Protein AF-A0A372QWT3-F1 (afdb_monomer_lite)

Radius of gyration: 23.28 Å; chains: 1; bounding box: 49×48×66 Å

Sequence (233 aa):
MTNFSDIISEEGKRWACHTKLMSSFLTNDYAPSGYGVGDYNHRYFYIAHDERCYCISGYARDHMADYLFQKVMGFMVEKACLATIYMNGLEADEKSIEEINFSKNEGLGTFYLPRLWNQKSIDGLITLYKTKSGKDILYITPIQIALSKETHSDSEATFFSGIWPKLNLKLLDKLKVEVIFIWVTRENDVNYFVEANEKRLRGKLIEINPQYKVVVKAFKSINIELENILSNL

pLDDT: mean 72.83, std 16.33, range [29.58, 94.38]

Foldseek 3Di:
DQAPVRLCVDPVSVVVLVVQQLVCLVVQHWNDPDHDPPRDDPVQWDQDPVRTITGDDPVVSVVSCVVVCQVVLQVVLLVVLVVLCVVQNDFFDDPDPDDPDCPDDPFHWDKDADPDPDPLQARIWTWTWDQDPNAIEIEIEGEHEGQDCVVSVCNPLSCLVPVVVVVVVPDDPRHHYAYEYEYEYQDFDDKDKDDWDWDDDPNDIHTSDHIYIYGYHHSCSRDVVSNVVVVVD

Secondary structure (DSSP, 8-state):
---HHHHHTSTTHHHHHHHHHHHHHHHTPBPPS---TTSS-TTTEEE-TTS-EEE--HHHHHHHHHHHHHHHHHHHHHHHHHHHHHHH----SSS------TT-SSS--EEE--SSTT-TT-SEEEEEEEEETTEEEEEEEEEEE-S-SGGGTTHHHHHHHHTHHHHHTTS-TTSEEEEEEEEEESS----EEE--EEEEETTEEEEEE--EEEEEEEHHHH-HHHHHHHHT-

Structure (mmCIF, N/CA/C/O backbone):
data_AF-A0A372QWT3-F1
#
_entry.id   AF-A0A372QWT3-F1
#
loop_
_atom_site.group_PDB
_atom_site.id
_atom_site.type_symbol
_atom_site.label_atom_id
_atom_site.label_alt_id
_atom_site.label_comp_id
_atom_site.label_asym_id
_atom_site.label_entity_id
_atom_site.label_seq_id
_atom_site.pdbx_PDB_ins_code
_atom_site.Cartn_x
_atom_site.Cartn_y
_atom_site.Cartn_z
_atom_site.occupancy
_atom_site.B_iso_or_equiv
_atom_site.auth_seq_id
_atom_site.auth_comp_id
_atom_site.auth_asym_id
_atom_site.auth_atom_id
_atom_site.pdbx_PDB_model_num
ATOM 1 N N . MET A 1 1 ? 21.024 -30.860 -24.412 1.00 32.41 1 MET A N 1
ATOM 2 C CA . MET A 1 1 ? 20.476 -29.492 -24.488 1.00 32.41 1 MET A CA 1
ATOM 3 C C . MET A 1 1 ? 19.348 -29.420 -23.483 1.00 32.41 1 MET A C 1
ATOM 5 O O . MET A 1 1 ? 18.421 -30.210 -23.586 1.00 32.41 1 MET A O 1
ATOM 9 N N . THR A 1 2 ? 19.514 -28.598 -22.455 1.00 31.72 2 THR A N 1
ATOM 10 C CA . THR A 1 2 ? 18.568 -28.438 -21.342 1.00 31.72 2 THR A CA 1
ATOM 11 C C . THR A 1 2 ? 17.514 -27.425 -21.788 1.00 31.72 2 THR A C 1
ATOM 13 O O . THR A 1 2 ? 17.893 -26.350 -22.249 1.00 31.72 2 THR A O 1
ATOM 16 N N . ASN A 1 3 ? 16.226 -27.775 -21.746 1.00 38.25 3 ASN A N 1
ATOM 17 C CA . ASN A 1 3 ? 15.158 -26.920 -22.275 1.00 38.25 3 ASN A CA 1
ATOM 18 C C . ASN A 1 3 ? 14.944 -25.684 -21.383 1.00 38.25 3 ASN A C 1
ATOM 20 O O . ASN A 1 3 ? 15.237 -25.705 -20.188 1.00 38.25 3 ASN A O 1
ATOM 24 N N . PHE A 1 4 ? 14.382 -24.610 -21.949 1.00 41.56 4 PHE A N 1
ATOM 25 C CA . PHE A 1 4 ? 14.051 -23.350 -21.258 1.00 41.56 4 PHE A CA 1
ATOM 26 C C . PHE A 1 4 ? 13.255 -23.554 -19.952 1.00 41.56 4 PHE A C 1
ATOM 28 O O . PHE A 1 4 ? 13.481 -22.858 -18.959 1.00 41.56 4 PHE A O 1
ATOM 35 N N . SER A 1 5 ? 12.378 -24.563 -19.920 1.00 47.59 5 SER A N 1
ATOM 36 C CA . SER A 1 5 ? 11.622 -24.988 -18.733 1.00 47.59 5 SER A CA 1
ATOM 37 C C . SER A 1 5 ? 12.511 -25.378 -17.552 1.00 47.59 5 SER A C 1
ATOM 39 O O . SER A 1 5 ? 12.161 -25.129 -16.398 1.00 47.59 5 SER A O 1
ATOM 41 N N . ASP A 1 6 ? 13.679 -25.942 -17.835 1.00 46.31 6 ASP A N 1
ATOM 42 C CA . ASP A 1 6 ? 14.519 -26.619 -16.856 1.00 46.31 6 ASP A CA 1
ATOM 43 C C . ASP A 1 6 ? 15.477 -25.620 -16.187 1.00 46.31 6 ASP A C 1
ATOM 45 O O . ASP A 1 6 ? 15.691 -25.687 -14.981 1.00 46.31 6 ASP A O 1
ATOM 49 N N . ILE A 1 7 ? 15.969 -24.608 -16.917 1.00 49.59 7 ILE A N 1
ATOM 50 C CA . ILE A 1 7 ? 16.801 -23.516 -16.360 1.00 49.59 7 ILE A CA 1
ATOM 51 C C . ILE A 1 7 ? 15.956 -22.576 -15.493 1.00 49.59 7 ILE A C 1
ATOM 53 O O . ILE A 1 7 ? 16.407 -22.082 -14.458 1.00 49.59 7 ILE A O 1
ATOM 57 N N . ILE A 1 8 ? 14.707 -22.354 -15.903 1.00 47.56 8 ILE A N 1
ATOM 58 C CA . ILE A 1 8 ? 13.732 -21.579 -15.144 1.00 47.56 8 ILE A CA 1
ATOM 59 C C . ILE A 1 8 ? 13.233 -22.382 -13.938 1.00 47.56 8 ILE A C 1
ATOM 61 O O . ILE A 1 8 ? 12.756 -21.776 -12.996 1.00 47.56 8 ILE A O 1
ATOM 65 N N . SER A 1 9 ? 13.336 -23.708 -13.873 1.00 51.78 9 SER A N 1
ATOM 66 C CA . SER A 1 9 ? 12.834 -24.457 -12.707 1.00 51.78 9 SER A CA 1
ATOM 67 C C . SER A 1 9 ? 13.620 -24.247 -11.400 1.00 51.78 9 SER A C 1
ATOM 69 O O . SER A 1 9 ? 13.083 -24.536 -10.333 1.00 51.78 9 SER A O 1
ATOM 71 N N . GLU A 1 10 ? 14.827 -23.669 -11.441 1.00 57.44 10 GLU A N 1
ATOM 72 C CA . GLU A 1 10 ? 15.614 -23.366 -10.237 1.00 57.44 10 GLU A CA 1
ATOM 73 C C . GLU A 1 10 ? 15.437 -21.904 -9.780 1.00 57.44 10 GLU A C 1
ATOM 75 O O . GLU A 1 10 ? 15.832 -20.954 -10.465 1.00 57.44 10 GLU A O 1
ATOM 80 N N . GLU A 1 11 ? 14.884 -21.720 -8.577 1.00 49.22 11 GLU A N 1
ATOM 81 C CA . GLU A 1 11 ? 14.457 -20.429 -8.003 1.00 49.22 11 GLU A CA 1
ATOM 82 C C . GLU A 1 11 ? 15.555 -19.348 -7.886 1.00 49.22 11 GLU A C 1
ATOM 84 O O . GLU A 1 11 ? 15.233 -18.166 -7.808 1.00 49.22 11 GLU A O 1
ATOM 89 N N . GLY A 1 12 ? 16.845 -19.696 -7.968 1.00 56.44 12 GLY A N 1
ATOM 90 C CA . GLY A 1 12 ? 17.956 -18.727 -7.977 1.00 56.44 12 GLY A CA 1
ATOM 91 C C . GLY A 1 12 ? 18.473 -18.338 -9.370 1.00 56.44 12 GLY A C 1
ATOM 92 O O . GLY A 1 12 ? 18.963 -17.224 -9.567 1.00 56.44 12 GLY A O 1
ATOM 93 N N . LYS A 1 13 ? 18.348 -19.227 -10.365 1.00 61.38 13 LYS A N 1
ATOM 94 C CA . LYS A 1 13 ? 18.865 -18.991 -11.726 1.00 61.38 13 LYS A CA 1
ATOM 95 C C . LYS A 1 13 ? 17.946 -18.084 -12.540 1.00 61.38 13 LYS A C 1
ATOM 97 O O . LYS A 1 13 ? 18.436 -17.334 -13.379 1.00 61.38 13 LYS A O 1
ATOM 102 N N . ARG A 1 14 ? 16.643 -18.057 -12.225 1.00 60.75 14 ARG A N 1
ATOM 103 C CA . ARG A 1 14 ? 15.659 -17.149 -12.845 1.00 60.75 14 ARG A CA 1
ATOM 104 C C . ARG A 1 14 ? 16.064 -15.684 -12.762 1.00 60.75 14 ARG A C 1
ATOM 106 O O . ARG A 1 14 ? 16.038 -14.998 -13.777 1.00 60.75 14 ARG A O 1
ATOM 113 N N . TRP A 1 15 ? 16.429 -15.208 -11.571 1.00 59.81 15 TRP A N 1
ATOM 114 C CA . TRP A 1 15 ? 16.742 -13.793 -11.369 1.00 59.81 15 TRP A CA 1
ATOM 115 C C . TRP A 1 15 ? 18.049 -13.404 -12.054 1.00 59.81 15 TRP A C 1
ATOM 117 O O . TRP A 1 15 ? 18.084 -12.423 -12.783 1.00 59.81 15 TRP A O 1
ATOM 127 N N . ALA A 1 16 ? 19.092 -14.226 -11.921 1.00 65.12 16 ALA A N 1
ATOM 128 C CA . ALA A 1 16 ? 20.358 -13.998 -12.612 1.00 65.12 16 ALA A CA 1
ATOM 129 C C . ALA A 1 16 ? 20.198 -14.014 -14.144 1.00 65.12 16 ALA A C 1
ATOM 131 O O . ALA A 1 16 ? 20.785 -13.179 -14.834 1.00 65.12 16 ALA A O 1
ATOM 132 N N . CYS A 1 17 ? 19.385 -14.931 -14.679 1.00 66.19 17 CYS A N 1
ATOM 133 C CA . CYS A 1 17 ? 19.052 -14.967 -16.103 1.00 66.19 17 CYS A CA 1
ATOM 134 C C . CYS A 1 17 ? 18.239 -13.741 -16.528 1.00 66.19 17 CYS A C 1
ATOM 136 O O . CYS A 1 17 ? 18.564 -13.133 -17.545 1.00 66.19 17 CYS A O 1
ATOM 138 N N . HIS A 1 18 ? 17.239 -13.346 -15.736 1.00 66.44 18 HIS A N 1
ATOM 139 C CA . HIS A 1 18 ? 16.458 -12.137 -15.971 1.00 66.44 18 HIS A CA 1
ATOM 140 C C . HIS A 1 18 ? 17.374 -10.912 -16.013 1.00 66.44 18 HIS A C 1
ATOM 142 O O . HIS A 1 18 ? 17.400 -10.224 -17.022 1.00 66.44 18 HIS A O 1
ATOM 148 N N . THR A 1 19 ? 18.210 -10.685 -14.998 1.00 67.62 19 THR A N 1
ATOM 149 C CA . THR A 1 19 ? 19.140 -9.548 -14.967 1.00 67.62 19 THR A CA 1
ATOM 150 C C . THR A 1 19 ? 20.073 -9.532 -16.176 1.00 67.62 19 THR A C 1
ATOM 152 O O . THR A 1 19 ? 20.196 -8.491 -16.807 1.00 67.62 19 THR A O 1
ATOM 155 N N . LYS A 1 20 ? 20.679 -10.666 -16.557 1.00 70.88 20 LYS A N 1
ATOM 156 C CA . LYS A 1 20 ? 21.580 -10.725 -17.725 1.00 70.88 20 LYS A CA 1
ATOM 157 C C . LYS A 1 20 ? 20.874 -10.395 -19.038 1.00 70.88 20 LYS A C 1
ATOM 159 O O . LYS A 1 20 ? 21.423 -9.655 -19.846 1.00 70.88 20 LYS A O 1
ATOM 164 N N . LEU A 1 21 ? 19.666 -10.919 -19.237 1.00 71.19 21 LEU A N 1
ATOM 165 C CA . LEU A 1 21 ? 18.861 -10.616 -20.417 1.00 71.19 21 LEU A CA 1
ATOM 166 C C . LEU A 1 21 ? 18.443 -9.138 -20.441 1.00 71.19 21 LEU A C 1
ATOM 168 O O . LEU A 1 21 ? 18.531 -8.480 -21.469 1.00 71.19 21 LEU A O 1
ATOM 172 N N . MET A 1 22 ? 18.031 -8.589 -19.299 1.00 67.44 22 MET A N 1
ATOM 173 C CA . MET A 1 22 ? 17.663 -7.175 -19.176 1.00 67.44 22 MET A CA 1
ATOM 174 C C . MET A 1 22 ? 18.868 -6.265 -19.441 1.00 67.44 22 MET A C 1
ATOM 176 O O . MET A 1 22 ? 18.743 -5.263 -20.140 1.00 67.44 22 MET A O 1
ATOM 180 N N . SER A 1 23 ? 20.049 -6.635 -18.941 1.00 68.25 23 SER A N 1
ATOM 181 C CA . SER A 1 23 ? 21.295 -5.924 -19.218 1.00 68.25 23 SER A CA 1
ATOM 182 C C . SER A 1 23 ? 21.635 -5.932 -20.706 1.00 68.25 23 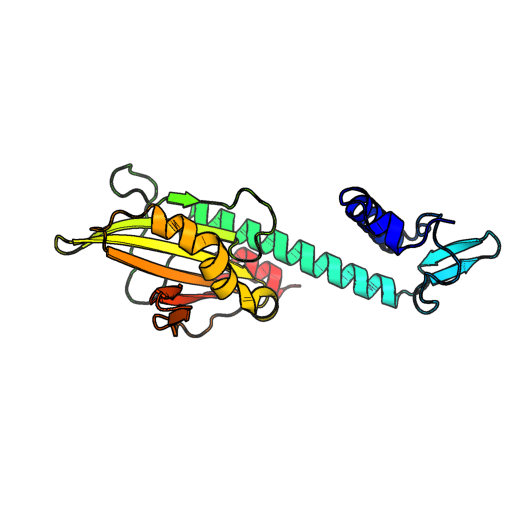SER A C 1
ATOM 184 O O . SER A 1 23 ? 21.962 -4.871 -21.223 1.00 68.25 23 SER A O 1
ATOM 186 N N . SER A 1 24 ? 21.480 -7.057 -21.417 1.00 70.00 24 SER A N 1
ATOM 187 C CA . SER A 1 24 ? 21.811 -7.129 -22.849 1.00 70.00 24 SER A CA 1
ATOM 188 C C . SER A 1 24 ? 20.952 -6.192 -23.708 1.00 70.00 24 SER A C 1
ATOM 190 O O . SER A 1 24 ? 21.451 -5.605 -24.666 1.00 70.00 24 SER A O 1
ATOM 192 N N . PHE A 1 25 ? 19.683 -5.978 -23.333 1.00 67.31 25 PHE A N 1
ATOM 193 C CA . PHE A 1 25 ? 18.822 -4.973 -23.971 1.00 67.31 25 PHE A CA 1
ATOM 194 C C . PHE A 1 25 ? 19.343 -3.537 -23.793 1.00 67.31 25 PHE A C 1
ATOM 196 O O . PHE A 1 25 ? 19.246 -2.737 -24.723 1.00 67.31 25 PHE A O 1
ATOM 203 N N . LEU A 1 26 ? 19.897 -3.212 -22.621 1.00 64.94 26 LEU A N 1
ATOM 204 C CA . LEU A 1 26 ? 20.352 -1.861 -22.271 1.00 64.94 26 LEU A CA 1
ATOM 205 C C . LEU A 1 26 ? 21.756 -1.540 -22.789 1.00 64.94 26 LEU A C 1
ATOM 207 O O . LEU A 1 26 ? 22.019 -0.413 -23.197 1.00 64.94 26 LEU A O 1
ATOM 211 N N . THR A 1 27 ? 22.670 -2.510 -22.751 1.00 67.25 27 THR A N 1
ATOM 212 C CA . THR A 1 27 ? 24.088 -2.308 -23.091 1.00 67.25 27 THR A CA 1
ATOM 213 C C . THR A 1 27 ? 24.406 -2.596 -24.553 1.00 67.25 27 THR A C 1
ATOM 215 O O . THR A 1 27 ? 25.559 -2.463 -24.955 1.00 67.25 27 THR A O 1
ATOM 218 N N . ASN A 1 28 ? 23.400 -2.978 -25.351 1.00 64.25 28 ASN A N 1
ATOM 219 C CA . ASN A 1 28 ? 23.582 -3.470 -26.717 1.00 64.25 28 ASN A CA 1
ATOM 220 C C . ASN A 1 28 ? 24.544 -4.675 -26.779 1.00 64.25 28 ASN A C 1
ATOM 222 O O . ASN A 1 28 ? 25.303 -4.840 -27.735 1.00 64.25 28 ASN A O 1
ATOM 226 N N . ASP A 1 29 ? 24.532 -5.480 -25.717 1.00 62.78 29 ASP A N 1
ATOM 227 C CA . ASP A 1 29 ? 25.367 -6.666 -25.565 1.00 62.78 29 ASP A CA 1
ATOM 228 C C . ASP A 1 29 ? 24.596 -7.917 -26.018 1.00 62.78 29 ASP A C 1
ATOM 230 O O . ASP A 1 29 ? 23.391 -7.875 -26.293 1.00 62.78 29 ASP A O 1
ATOM 234 N N . TYR A 1 30 ? 25.286 -9.044 -26.124 1.00 65.81 30 TYR A N 1
ATOM 235 C CA . TYR A 1 30 ? 24.689 -10.305 -26.549 1.00 65.81 30 TYR A CA 1
ATOM 236 C C . TYR A 1 30 ? 23.706 -10.815 -25.496 1.00 65.81 30 TYR A C 1
ATOM 238 O O . TYR A 1 30 ? 23.992 -10.788 -24.294 1.00 65.81 30 TYR A O 1
ATOM 246 N N . ALA A 1 31 ? 22.569 -11.359 -25.935 1.00 62.75 31 ALA A N 1
ATOM 247 C CA . ALA A 1 31 ? 21.775 -12.183 -25.034 1.00 62.75 31 ALA A CA 1
ATOM 248 C C . ALA A 1 31 ? 22.652 -13.375 -24.582 1.00 62.75 31 ALA A C 1
ATOM 250 O O . ALA A 1 31 ? 23.387 -13.929 -25.407 1.00 62.75 31 ALA A O 1
ATOM 251 N N . PRO A 1 32 ? 22.642 -13.756 -23.288 1.00 62.03 32 PRO A N 1
ATOM 252 C CA . PRO A 1 32 ? 23.529 -14.799 -22.768 1.00 62.03 32 PRO A CA 1
ATOM 253 C C . PRO A 1 32 ? 23.418 -16.092 -23.593 1.00 62.03 32 PRO A C 1
ATOM 255 O O . PRO A 1 32 ? 22.320 -16.471 -23.974 1.00 62.03 32 PRO A O 1
ATOM 258 N N . SER A 1 33 ? 24.534 -16.771 -23.881 1.00 54.22 33 SER A N 1
ATOM 259 C CA . SER A 1 33 ? 24.545 -17.999 -24.691 1.00 54.22 33 SER A CA 1
ATOM 260 C C . SER A 1 33 ? 23.965 -19.202 -23.931 1.00 54.22 33 SER A C 1
ATOM 262 O O . SER A 1 33 ? 24.159 -19.339 -22.722 1.00 54.22 33 SER A O 1
ATOM 264 N N . GLY A 1 34 ? 23.248 -20.079 -24.647 1.00 48.81 34 GLY A N 1
ATOM 265 C CA . GLY A 1 34 ? 22.607 -21.279 -24.080 1.00 48.81 34 GLY A CA 1
ATOM 266 C C . GLY A 1 34 ? 21.154 -21.525 -24.498 1.00 48.81 34 GLY A C 1
ATOM 267 O O . GLY A 1 34 ? 20.541 -22.462 -23.997 1.00 48.81 34 GLY A O 1
ATOM 268 N N . TYR A 1 35 ? 20.611 -20.717 -25.405 1.00 56.31 35 TYR A N 1
ATOM 269 C CA . TYR A 1 35 ? 19.203 -20.745 -25.795 1.00 56.31 35 TYR A CA 1
ATOM 270 C C . TYR A 1 35 ? 19.141 -20.995 -27.301 1.00 56.31 35 TYR A C 1
ATOM 272 O O . TYR A 1 35 ? 19.829 -20.319 -28.070 1.00 56.31 35 TYR A O 1
ATOM 280 N N . GLY A 1 36 ? 18.421 -22.031 -27.718 1.00 52.78 36 GLY A N 1
ATOM 281 C CA . GLY A 1 36 ? 18.402 -22.467 -29.109 1.00 52.78 36 GLY A CA 1
ATOM 282 C C . GLY A 1 36 ? 17.732 -21.439 -30.020 1.00 52.78 36 GLY A C 1
ATOM 283 O O . GLY A 1 36 ? 17.023 -20.541 -29.573 1.00 52.78 36 GLY A O 1
ATOM 284 N N . VAL A 1 37 ? 17.899 -21.616 -31.332 1.00 52.53 37 VAL A N 1
ATOM 285 C CA . VAL A 1 37 ? 17.294 -20.762 -32.375 1.00 52.53 37 VAL A CA 1
ATOM 286 C C . VAL A 1 37 ? 15.772 -20.586 -32.202 1.00 52.53 37 VAL A C 1
ATOM 288 O O . VAL A 1 37 ? 15.230 -19.559 -32.596 1.00 52.53 37 VAL A O 1
ATOM 291 N N . GLY A 1 38 ? 15.086 -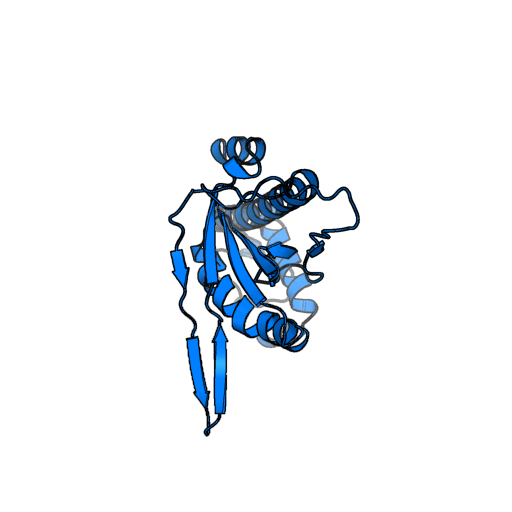21.557 -31.584 1.00 56.47 38 GLY A N 1
ATOM 292 C CA . GLY A 1 38 ? 13.637 -21.535 -31.349 1.00 56.47 38 GLY A CA 1
ATOM 293 C C . GLY A 1 38 ? 13.163 -20.771 -30.106 1.00 56.47 38 GLY A C 1
ATOM 294 O O . GLY A 1 38 ? 11.959 -20.567 -29.963 1.00 56.47 38 GLY A O 1
ATOM 295 N N . ASP A 1 39 ? 14.065 -20.339 -29.222 1.00 55.00 39 ASP A N 1
ATOM 296 C CA . ASP A 1 39 ? 13.698 -19.715 -27.940 1.00 55.00 39 ASP A CA 1
ATOM 297 C C . ASP A 1 39 ? 13.520 -18.189 -28.041 1.00 55.00 39 ASP A C 1
ATOM 299 O O . ASP A 1 39 ? 12.977 -17.554 -27.133 1.00 55.00 39 ASP A O 1
ATOM 303 N N . TYR A 1 40 ? 13.945 -17.581 -29.154 1.00 59.94 40 TYR A N 1
ATOM 304 C CA . TYR A 1 40 ? 13.879 -16.137 -29.361 1.00 59.94 40 TYR A CA 1
ATOM 305 C C . TYR A 1 40 ? 12.873 -15.754 -30.439 1.00 59.94 40 TYR A C 1
ATOM 307 O O . TYR A 1 40 ? 12.895 -16.241 -31.567 1.00 59.94 40 TYR A O 1
ATOM 315 N N . ASN A 1 41 ? 12.006 -14.795 -30.115 1.00 62.16 41 ASN A N 1
ATOM 316 C CA . ASN A 1 41 ? 11.134 -14.201 -31.116 1.00 62.16 41 ASN A CA 1
ATOM 317 C C . ASN A 1 41 ? 11.976 -13.330 -32.063 1.00 62.16 41 ASN A C 1
ATOM 319 O O . ASN A 1 41 ? 12.487 -12.285 -31.654 1.00 62.16 41 ASN A O 1
ATOM 323 N N . HIS A 1 42 ? 12.073 -13.730 -33.332 1.00 63.84 42 HIS A N 1
ATOM 324 C CA . HIS A 1 42 ? 12.856 -13.032 -34.361 1.00 63.84 42 HIS A CA 1
ATOM 325 C C . HIS A 1 42 ? 12.438 -11.568 -34.605 1.00 63.84 42 HIS A C 1
ATOM 327 O O . HIS A 1 42 ? 13.161 -10.820 -35.256 1.00 63.84 42 HIS A O 1
ATOM 333 N N . ARG A 1 43 ? 11.294 -11.122 -34.064 1.00 60.53 43 ARG A N 1
ATOM 334 C CA . AR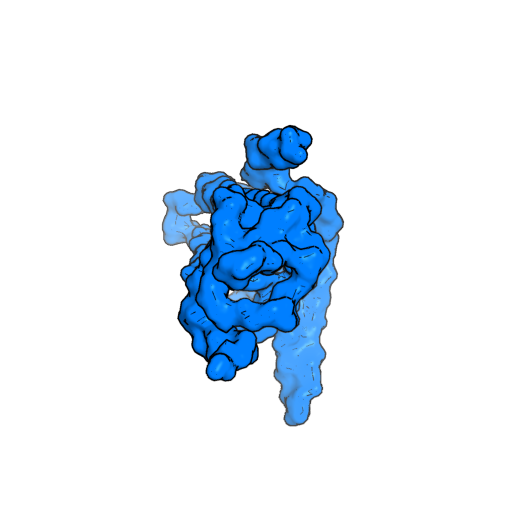G A 1 43 ? 10.904 -9.699 -34.059 1.00 60.53 43 ARG A CA 1
ATOM 335 C C . ARG A 1 43 ? 11.751 -8.840 -33.115 1.00 60.53 43 ARG A C 1
ATOM 337 O O . ARG A 1 43 ? 11.814 -7.627 -33.295 1.00 60.53 43 ARG A O 1
ATOM 344 N N . TYR A 1 44 ? 12.368 -9.448 -32.105 1.00 60.91 44 TYR A N 1
ATOM 345 C CA . TYR A 1 44 ? 13.146 -8.756 -31.074 1.00 60.91 44 TYR A CA 1
ATOM 346 C C . TYR A 1 44 ? 14.637 -9.116 -31.123 1.00 60.91 44 TYR A C 1
ATOM 348 O O . TYR A 1 44 ? 15.466 -8.332 -30.661 1.00 60.91 44 TYR A O 1
ATOM 356 N N . PHE A 1 45 ? 14.983 -10.250 -31.743 1.00 67.56 45 PHE A N 1
ATOM 357 C CA . PHE A 1 45 ? 16.335 -10.800 -31.751 1.00 67.56 45 PHE A CA 1
ATOM 358 C C . PHE A 1 45 ? 16.788 -11.288 -33.136 1.00 67.56 45 PHE A C 1
ATOM 360 O O . PHE A 1 45 ? 16.011 -11.911 -33.857 1.00 67.56 45 PHE A O 1
ATOM 367 N N . TYR A 1 46 ? 18.056 -11.055 -33.487 1.00 67.88 46 TYR A N 1
ATOM 368 C CA . TYR A 1 46 ? 18.726 -11.625 -34.666 1.00 67.88 46 TYR A CA 1
ATOM 369 C C . TYR A 1 46 ? 19.802 -12.584 -34.202 1.00 67.88 46 TYR A C 1
ATOM 371 O O . TYR A 1 46 ? 20.543 -12.269 -33.276 1.00 67.88 46 TYR A O 1
ATOM 379 N N . ILE A 1 47 ? 19.923 -13.718 -34.881 1.00 66.44 47 ILE A N 1
ATOM 380 C CA . ILE A 1 47 ? 21.021 -14.651 -34.660 1.00 66.44 47 ILE A CA 1
ATOM 381 C C . ILE A 1 47 ? 22.028 -14.410 -35.776 1.00 66.44 47 ILE A C 1
ATOM 383 O O . ILE A 1 47 ? 21.707 -14.634 -36.944 1.00 66.44 47 ILE A O 1
ATOM 387 N N . ALA A 1 48 ? 23.211 -13.904 -35.435 1.00 64.25 48 ALA A N 1
ATOM 388 C CA . ALA A 1 48 ? 24.259 -13.721 -36.427 1.00 64.25 48 ALA A CA 1
ATOM 389 C C . ALA A 1 48 ? 24.935 -15.050 -36.770 1.00 64.25 48 ALA A C 1
ATOM 391 O O . ALA A 1 48 ? 24.714 -16.083 -36.140 1.00 64.25 48 ALA A O 1
ATOM 392 N N . HIS A 1 49 ? 25.767 -15.016 -37.808 1.00 63.25 49 HIS A N 1
ATOM 393 C CA . HIS A 1 49 ? 26.445 -16.195 -38.347 1.00 63.25 49 HIS A CA 1
ATOM 394 C C . HIS A 1 49 ? 27.377 -16.899 -37.350 1.00 63.25 49 HIS A C 1
ATOM 396 O O . HIS A 1 49 ? 27.747 -18.043 -37.584 1.00 63.25 49 HIS A O 1
ATOM 402 N N . ASP A 1 50 ? 27.745 -16.238 -36.254 1.00 70.88 50 ASP A N 1
ATOM 403 C CA . ASP A 1 50 ? 28.526 -16.797 -35.149 1.00 70.88 50 ASP A CA 1
ATOM 404 C C . ASP A 1 50 ? 27.653 -17.446 -34.055 1.00 70.88 50 ASP A C 1
ATOM 406 O O . ASP A 1 50 ? 28.124 -17.668 -32.940 1.00 70.88 50 ASP A O 1
ATOM 410 N N . GLU A 1 51 ? 26.382 -17.721 -34.368 1.00 64.81 51 GLU A N 1
ATOM 411 C CA . GLU A 1 51 ? 25.361 -18.272 -33.468 1.00 64.81 51 GLU A CA 1
ATOM 412 C C . GLU A 1 51 ? 25.047 -17.377 -32.254 1.00 64.81 51 GLU A C 1
ATOM 414 O O . GLU A 1 51 ? 24.419 -17.821 -31.289 1.00 64.81 51 GLU A O 1
ATOM 419 N N . ARG A 1 52 ? 25.437 -16.093 -32.282 1.00 63.16 52 ARG A N 1
ATOM 420 C CA . ARG A 1 52 ? 25.123 -15.144 -31.205 1.00 63.16 52 ARG A CA 1
ATOM 421 C C . ARG A 1 52 ? 23.803 -14.430 -31.443 1.00 63.16 52 ARG A C 1
ATOM 423 O O . ARG A 1 52 ? 23.491 -14.010 -32.554 1.00 63.16 52 ARG A O 1
ATOM 430 N N . CYS A 1 53 ? 23.050 -14.253 -30.362 1.00 64.44 53 CYS A N 1
ATOM 431 C CA . CYS A 1 53 ? 21.749 -13.598 -30.358 1.00 64.44 53 CYS A CA 1
ATOM 432 C C . CYS A 1 53 ? 21.889 -12.112 -29.977 1.00 64.44 53 CYS A C 1
ATOM 434 O O . CYS A 1 53 ? 22.327 -11.780 -28.873 1.00 64.44 53 CYS A O 1
ATOM 436 N N . TYR A 1 54 ? 21.514 -11.220 -30.892 1.00 63.12 54 TYR A N 1
ATOM 437 C CA . TYR A 1 54 ? 21.576 -9.765 -30.752 1.00 63.12 54 TYR A CA 1
ATOM 438 C C . TYR A 1 54 ? 20.177 -9.179 -30.602 1.00 63.12 54 TYR A C 1
ATOM 440 O O . TYR A 1 54 ? 19.275 -9.514 -31.373 1.00 63.12 54 TYR A O 1
ATOM 448 N N . CYS A 1 55 ? 20.001 -8.237 -29.676 1.00 62.78 55 CYS A N 1
ATOM 449 C CA . CYS A 1 55 ? 18.784 -7.435 -29.604 1.00 62.78 55 CYS A CA 1
ATOM 450 C C . CYS A 1 55 ? 18.772 -6.382 -30.726 1.00 62.78 55 CYS A C 1
ATOM 452 O O . CYS A 1 55 ? 19.424 -5.342 -30.634 1.00 62.78 55 CYS A O 1
ATOM 454 N N . ILE A 1 56 ? 18.002 -6.619 -31.786 1.00 62.19 56 ILE A N 1
ATOM 455 C CA . ILE A 1 56 ? 18.015 -5.755 -32.981 1.00 62.19 56 ILE A CA 1
ATOM 456 C C . ILE A 1 56 ? 17.049 -4.581 -32.867 1.00 62.19 56 ILE A C 1
ATOM 458 O O . ILE A 1 56 ? 17.281 -3.519 -33.443 1.00 62.19 56 ILE A O 1
ATOM 462 N N . SER A 1 57 ? 15.919 -4.777 -32.194 1.00 66.88 57 SER A N 1
ATOM 463 C CA . SER A 1 57 ? 14.795 -3.867 -32.371 1.00 66.88 57 SER A CA 1
ATOM 464 C C . SER A 1 57 ? 14.882 -2.705 -31.389 1.00 66.88 57 SER A C 1
ATOM 466 O O . SER A 1 57 ? 14.778 -2.914 -30.181 1.00 66.88 57 SER A O 1
ATOM 468 N N . GLY A 1 58 ? 15.032 -1.479 -31.908 1.00 64.06 58 GLY A N 1
ATOM 469 C CA . GLY A 1 58 ? 14.847 -0.255 -31.114 1.00 64.06 58 GLY A CA 1
ATOM 470 C C . GLY A 1 58 ? 13.537 -0.297 -30.336 1.00 64.06 58 GLY A C 1
ATOM 471 O O . GLY A 1 58 ? 13.539 -0.052 -29.145 1.00 64.06 58 GLY A O 1
ATOM 472 N N . TYR A 1 59 ? 12.485 -0.835 -30.953 1.00 65.56 59 TYR A N 1
ATOM 473 C CA . TYR A 1 59 ? 11.201 -1.077 -30.307 1.00 65.56 59 TYR A CA 1
ATOM 474 C C . TYR A 1 59 ? 11.295 -1.968 -29.057 1.00 65.56 59 TYR A C 1
ATOM 476 O O . TYR A 1 59 ? 10.707 -1.647 -28.035 1.00 65.56 59 TYR A O 1
ATOM 484 N N . ALA A 1 60 ? 12.045 -3.077 -29.090 1.00 65.94 60 ALA A N 1
ATOM 485 C CA . ALA A 1 60 ? 12.219 -3.913 -27.897 1.00 65.94 60 ALA A CA 1
ATOM 486 C C . ALA A 1 60 ? 12.951 -3.151 -26.787 1.00 65.94 60 ALA A C 1
ATOM 488 O O . ALA A 1 60 ? 12.580 -3.257 -25.624 1.00 65.94 60 ALA A O 1
ATOM 489 N N . ARG A 1 61 ? 13.972 -2.368 -27.151 1.00 67.50 61 ARG A N 1
ATOM 490 C CA . ARG A 1 61 ? 14.725 -1.547 -26.198 1.00 67.50 61 ARG A CA 1
ATOM 491 C C . ARG A 1 61 ? 13.866 -0.447 -25.596 1.00 67.50 61 ARG A C 1
ATOM 493 O O . ARG A 1 61 ? 13.927 -0.280 -24.389 1.00 67.50 61 ARG A O 1
ATOM 500 N N . ASP A 1 62 ? 13.055 0.228 -26.400 1.00 70.12 62 ASP A N 1
ATOM 501 C CA . ASP A 1 62 ? 12.154 1.288 -25.950 1.00 70.12 62 ASP A CA 1
ATOM 502 C C . ASP A 1 62 ? 11.117 0.714 -24.978 1.00 70.12 62 ASP A C 1
ATOM 504 O O . ASP A 1 62 ? 11.009 1.187 -23.855 1.00 70.12 62 ASP A O 1
ATOM 508 N N . HIS A 1 63 ? 10.478 -0.413 -25.319 1.00 70.88 63 HIS A N 1
ATOM 509 C CA . HIS A 1 63 ? 9.568 -1.119 -24.403 1.00 70.88 63 HIS A CA 1
ATOM 510 C C . HIS A 1 63 ? 10.253 -1.567 -23.108 1.00 70.88 63 HIS A C 1
ATOM 512 O O . HIS A 1 63 ? 9.656 -1.523 -22.031 1.00 70.88 63 HIS A O 1
ATOM 518 N N . MET A 1 64 ? 11.509 -2.010 -23.191 1.00 68.94 64 MET A N 1
ATOM 519 C CA . MET A 1 64 ? 12.265 -2.414 -22.009 1.00 68.94 64 MET A CA 1
ATOM 520 C C . MET A 1 64 ? 12.702 -1.227 -21.151 1.00 68.94 64 MET A C 1
ATOM 522 O O . MET A 1 64 ? 12.675 -1.323 -19.921 1.00 68.94 64 MET A O 1
ATOM 526 N N . ALA A 1 65 ? 13.097 -0.126 -21.782 1.00 68.25 65 ALA A N 1
ATOM 527 C CA . ALA A 1 65 ? 13.421 1.127 -21.127 1.00 68.25 65 ALA A CA 1
ATOM 528 C C . ALA A 1 65 ? 12.179 1.689 -20.436 1.00 68.25 65 ALA A C 1
ATOM 530 O O . ALA A 1 65 ? 12.267 2.013 -19.259 1.00 68.25 65 ALA A O 1
ATOM 531 N N . ASP A 1 66 ? 11.021 1.680 -21.096 1.00 69.81 66 ASP A N 1
ATOM 532 C CA . ASP A 1 66 ? 9.735 2.082 -20.524 1.00 69.81 66 ASP A CA 1
ATOM 533 C C . ASP A 1 66 ? 9.355 1.203 -19.332 1.00 69.81 66 ASP A C 1
ATOM 535 O O . ASP A 1 66 ? 8.985 1.711 -18.273 1.00 69.81 66 ASP A O 1
ATOM 539 N N . TYR A 1 67 ? 9.503 -0.119 -19.453 1.00 69.88 67 TYR A N 1
ATOM 540 C CA . TYR A 1 67 ? 9.248 -1.046 -18.350 1.00 69.88 67 TYR A CA 1
ATOM 541 C C . TYR A 1 67 ? 10.150 -0.757 -17.143 1.00 69.88 67 TYR A C 1
ATOM 543 O O . TYR A 1 67 ? 9.674 -0.667 -16.009 1.00 69.88 67 TYR A O 1
ATOM 551 N N . LEU A 1 68 ? 11.457 -0.608 -17.366 1.00 67.19 68 LEU A N 1
ATOM 552 C CA . LEU A 1 68 ? 12.415 -0.321 -16.300 1.00 67.19 68 LEU A CA 1
ATOM 553 C C . LEU A 1 68 ? 12.192 1.060 -15.702 1.00 67.19 68 LEU A C 1
ATOM 555 O O . LEU A 1 68 ? 12.215 1.191 -14.481 1.00 67.19 68 LEU A O 1
ATOM 559 N N . PHE A 1 69 ? 11.928 2.059 -16.538 1.00 72.31 69 PHE A N 1
ATOM 560 C CA . PHE A 1 69 ? 11.590 3.406 -16.117 1.00 72.31 69 PHE A CA 1
ATOM 561 C C . PHE A 1 69 ? 10.360 3.366 -15.217 1.00 72.31 69 PHE A C 1
ATOM 563 O O . PHE A 1 69 ? 10.454 3.768 -14.066 1.00 72.31 69 PHE A O 1
ATOM 570 N N . GLN A 1 70 ? 9.252 2.760 -15.645 1.00 72.06 70 GLN A N 1
ATOM 571 C CA . GLN A 1 70 ? 8.045 2.640 -14.820 1.00 72.06 70 GLN A CA 1
ATOM 572 C C . GLN A 1 70 ? 8.298 1.911 -13.493 1.00 72.06 70 GLN A C 1
ATOM 574 O O . GLN A 1 70 ? 7.801 2.342 -12.451 1.00 72.06 70 GLN A O 1
ATOM 579 N N . LYS A 1 71 ? 9.081 0.824 -13.495 1.00 73.94 71 LYS A N 1
ATOM 580 C CA . LYS A 1 71 ? 9.394 0.069 -12.269 1.00 73.94 71 LYS A CA 1
ATOM 581 C C . LYS A 1 71 ? 10.296 0.845 -11.311 1.00 73.94 71 LYS A C 1
ATOM 583 O O . LYS A 1 71 ? 10.012 0.874 -10.115 1.00 73.94 71 LYS A O 1
ATOM 588 N N . VAL A 1 72 ? 11.354 1.476 -11.815 1.00 78.50 72 VAL A N 1
ATOM 589 C CA . VAL A 1 72 ? 12.272 2.298 -11.012 1.00 78.50 72 VAL A CA 1
ATOM 590 C C . VAL A 1 72 ? 11.561 3.549 -10.509 1.00 78.50 72 VAL A C 1
ATOM 592 O O . VAL A 1 72 ? 11.708 3.899 -9.343 1.00 78.50 72 VAL A O 1
ATOM 595 N N . MET A 1 73 ? 10.738 4.183 -11.342 1.00 81.31 73 MET A N 1
ATOM 596 C CA . MET A 1 73 ? 9.926 5.332 -10.953 1.00 81.31 73 MET A CA 1
ATOM 597 C C . MET A 1 73 ? 8.951 4.966 -9.840 1.00 81.31 73 MET A C 1
ATOM 599 O O . MET A 1 73 ? 8.940 5.638 -8.813 1.00 81.31 73 MET A O 1
ATOM 603 N N . GLY A 1 74 ? 8.192 3.876 -9.991 1.00 82.75 74 GLY A N 1
ATOM 604 C CA . GLY A 1 74 ? 7.286 3.401 -8.943 1.00 82.75 74 GLY A CA 1
ATOM 605 C C . GLY A 1 74 ? 8.019 3.148 -7.625 1.00 82.75 74 GLY A C 1
ATOM 606 O O . GLY A 1 74 ? 7.573 3.598 -6.575 1.00 82.75 74 GLY A O 1
ATOM 607 N N . PHE A 1 75 ? 9.197 2.528 -7.697 1.00 82.00 75 PHE A N 1
ATOM 608 C CA . PHE A 1 75 ? 10.052 2.302 -6.538 1.00 82.00 75 PHE A CA 1
ATOM 609 C C . PHE A 1 75 ? 10.518 3.604 -5.858 1.00 82.00 75 PHE A C 1
ATOM 611 O O . PHE A 1 75 ? 10.425 3.741 -4.638 1.00 82.00 75 PHE A O 1
ATOM 618 N N . MET A 1 76 ? 11.018 4.571 -6.630 1.00 83.06 76 MET A N 1
ATOM 619 C CA . MET A 1 76 ? 11.481 5.854 -6.090 1.00 83.06 76 MET A CA 1
ATOM 620 C C . MET A 1 76 ? 10.333 6.639 -5.451 1.00 83.06 76 MET A C 1
ATOM 622 O O . MET A 1 76 ? 10.504 7.202 -4.370 1.00 83.06 76 MET A O 1
ATOM 626 N N . VAL A 1 77 ? 9.159 6.631 -6.087 1.00 87.62 77 VAL A N 1
ATOM 627 C CA . VAL A 1 77 ? 7.931 7.251 -5.573 1.00 87.62 77 VAL A CA 1
ATOM 628 C C . VAL A 1 77 ? 7.520 6.624 -4.247 1.00 87.62 77 VAL A C 1
ATOM 630 O O . VAL A 1 77 ? 7.301 7.348 -3.278 1.00 87.62 77 VAL A O 1
ATOM 633 N N . GLU A 1 78 ? 7.495 5.292 -4.169 1.00 88.12 78 GLU A N 1
ATOM 634 C CA . GLU A 1 78 ? 7.210 4.564 -2.931 1.00 88.12 78 GLU A CA 1
ATOM 635 C C . GLU A 1 78 ? 8.155 5.006 -1.806 1.00 88.12 78 GLU A C 1
ATOM 637 O O . GLU A 1 78 ? 7.703 5.406 -0.732 1.00 88.12 78 GLU A O 1
ATOM 642 N N . LYS A 1 79 ? 9.473 5.019 -2.046 1.00 84.88 79 LYS A N 1
ATOM 643 C CA . LYS A 1 79 ? 10.448 5.412 -1.014 1.00 84.88 79 LYS A CA 1
ATOM 644 C C . LYS A 1 79 ? 10.357 6.876 -0.622 1.00 84.88 79 LYS A C 1
ATOM 646 O O . LYS A 1 79 ? 10.465 7.165 0.569 1.00 84.88 79 LYS A O 1
ATOM 651 N N . ALA A 1 80 ? 10.120 7.773 -1.571 1.00 85.88 80 ALA A N 1
ATOM 652 C CA . ALA A 1 80 ? 9.914 9.184 -1.280 1.00 85.88 80 ALA A CA 1
ATOM 653 C C . ALA A 1 80 ? 8.672 9.387 -0.399 1.00 85.88 80 ALA A C 1
ATOM 655 O O . ALA A 1 80 ? 8.767 10.028 0.644 1.00 85.88 80 ALA A O 1
ATOM 656 N N . CYS A 1 81 ? 7.537 8.775 -0.749 1.00 87.88 81 CYS A N 1
ATOM 657 C CA . CYS A 1 81 ? 6.314 8.853 0.047 1.00 87.88 81 CYS A CA 1
ATOM 658 C C . CYS A 1 81 ? 6.487 8.250 1.447 1.00 87.88 81 CYS A C 1
ATOM 660 O O . CYS A 1 81 ? 6.134 8.903 2.426 1.00 87.88 81 CYS A O 1
ATOM 662 N N . LEU A 1 82 ? 7.057 7.045 1.570 1.00 84.94 82 LEU A N 1
ATOM 663 C CA . LEU A 1 82 ? 7.283 6.407 2.875 1.00 84.94 82 LEU A CA 1
ATOM 664 C C . LEU A 1 82 ? 8.221 7.237 3.760 1.00 84.94 82 LEU A C 1
ATOM 666 O O . LEU A 1 82 ? 7.964 7.374 4.955 1.00 84.94 82 LEU A O 1
ATOM 670 N N . ALA A 1 83 ? 9.286 7.808 3.189 1.00 80.56 83 ALA A N 1
ATOM 671 C CA . ALA A 1 83 ? 10.197 8.685 3.917 1.00 80.56 83 ALA A CA 1
ATOM 672 C C . ALA A 1 83 ? 9.487 9.960 4.388 1.00 80.56 83 ALA A C 1
ATOM 674 O O . ALA A 1 83 ? 9.628 10.345 5.547 1.00 80.56 83 ALA A O 1
ATOM 675 N N . THR A 1 84 ? 8.680 10.589 3.532 1.00 82.38 84 THR A N 1
ATOM 676 C CA . THR A 1 84 ? 7.923 11.784 3.915 1.00 82.38 84 THR A CA 1
ATOM 677 C C . THR A 1 84 ? 6.879 11.480 4.989 1.00 82.38 84 THR A C 1
ATOM 679 O O . THR A 1 84 ? 6.790 12.227 5.958 1.00 82.38 84 THR A O 1
ATOM 682 N N . ILE A 1 85 ? 6.158 10.359 4.886 1.00 83.06 85 ILE A N 1
ATOM 683 C CA . ILE A 1 85 ? 5.207 9.905 5.916 1.00 83.06 85 ILE A CA 1
ATOM 684 C C . ILE A 1 85 ? 5.923 9.646 7.243 1.00 83.06 85 ILE A C 1
ATOM 686 O O . ILE A 1 85 ? 5.422 10.025 8.297 1.00 83.06 85 ILE A O 1
ATOM 690 N N . TYR A 1 86 ? 7.101 9.025 7.211 1.00 74.06 86 TYR A N 1
ATOM 691 C CA . TYR A 1 86 ? 7.889 8.787 8.418 1.00 74.06 86 TYR A CA 1
ATOM 692 C C . TYR A 1 86 ? 8.343 10.095 9.086 1.00 74.06 86 TYR A C 1
ATOM 694 O O . TYR A 1 86 ? 8.313 10.198 10.309 1.00 74.06 86 TYR A O 1
ATOM 702 N N . MET A 1 87 ? 8.744 11.091 8.293 1.00 71.38 87 MET A N 1
ATOM 703 C CA . MET A 1 87 ? 9.237 12.374 8.804 1.00 71.38 87 MET A CA 1
ATOM 704 C C . MET A 1 87 ? 8.118 13.303 9.288 1.00 71.38 87 MET A C 1
ATOM 706 O O . MET A 1 87 ? 8.283 13.968 10.309 1.00 71.38 87 MET A O 1
ATOM 710 N N . ASN A 1 88 ? 6.998 13.351 8.564 1.00 74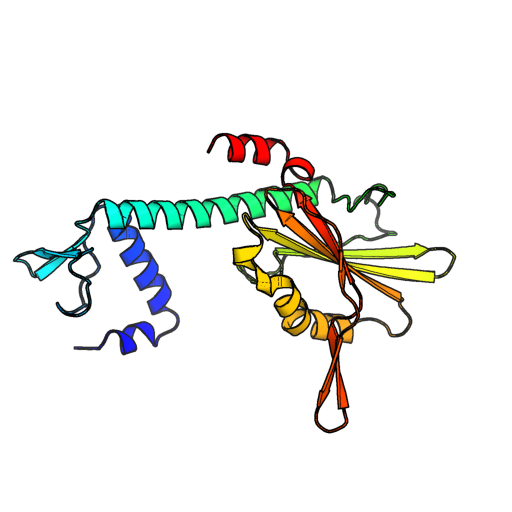.81 88 ASN A N 1
ATOM 711 C CA . ASN A 1 88 ? 5.969 14.383 8.725 1.00 74.81 88 ASN A CA 1
ATOM 712 C C . ASN A 1 88 ? 4.613 13.834 9.200 1.00 74.81 88 ASN A C 1
ATOM 714 O O . ASN A 1 88 ? 3.726 14.609 9.546 1.00 74.81 88 ASN A O 1
ATOM 718 N N . GLY A 1 89 ? 4.429 12.514 9.217 1.00 70.69 89 GLY A N 1
ATOM 719 C CA . GLY A 1 89 ? 3.135 11.878 9.451 1.00 70.69 89 GLY A CA 1
ATOM 720 C C . GLY A 1 89 ? 2.224 11.856 8.221 1.00 70.69 89 GLY A C 1
ATOM 721 O O . GLY A 1 89 ? 2.645 12.124 7.097 1.00 70.69 89 GLY A O 1
ATOM 722 N N . LEU A 1 90 ? 0.962 11.467 8.435 1.00 72.25 90 LEU A N 1
ATOM 723 C CA . LEU A 1 90 ? -0.042 11.278 7.385 1.00 72.25 90 LEU A CA 1
ATOM 724 C C . LEU A 1 90 ? -1.425 11.736 7.867 1.00 72.25 90 LEU A C 1
ATOM 726 O O . LEU A 1 90 ? -1.913 11.259 8.892 1.00 72.25 90 LEU A O 1
ATOM 730 N N . GLU A 1 91 ? -2.073 12.614 7.102 1.00 62.88 91 GLU A N 1
ATOM 731 C CA . GLU A 1 91 ? -3.416 13.129 7.393 1.00 62.88 91 GLU A CA 1
ATOM 732 C C . GLU A 1 91 ? -4.472 12.452 6.496 1.00 62.88 91 GLU A C 1
ATOM 734 O O . GLU A 1 91 ? -4.403 12.531 5.269 1.00 62.88 91 GLU A O 1
ATOM 739 N N . ALA A 1 92 ? -5.480 11.791 7.084 1.00 51.81 92 ALA A N 1
ATOM 740 C CA . ALA A 1 92 ? -6.520 11.060 6.342 1.00 51.81 92 ALA A CA 1
ATOM 741 C C . ALA A 1 92 ? -7.939 11.688 6.471 1.00 51.81 92 ALA A C 1
ATOM 743 O O . ALA A 1 92 ? -8.863 11.058 6.978 1.00 51.81 92 ALA A O 1
ATOM 744 N N . ASP A 1 93 ? -8.102 12.900 5.908 1.00 46.22 93 ASP A N 1
ATOM 745 C CA . ASP A 1 93 ? -9.354 13.577 5.452 1.00 46.22 93 ASP A CA 1
ATOM 746 C C . ASP A 1 93 ? -10.191 14.492 6.395 1.00 46.22 93 ASP A C 1
ATOM 748 O O . ASP A 1 93 ? -10.104 14.396 7.615 1.00 46.22 93 ASP A O 1
ATOM 752 N N . GLU A 1 94 ? -11.012 15.365 5.761 1.00 37.53 94 GLU A N 1
ATOM 753 C CA . GLU A 1 94 ? -11.676 16.662 6.119 1.00 37.53 94 GLU A CA 1
ATOM 754 C C . GLU A 1 94 ? -12.366 16.882 7.488 1.00 37.53 94 GLU A C 1
ATOM 756 O O . GLU A 1 94 ? -12.909 17.957 7.756 1.00 37.53 94 GLU A O 1
ATOM 761 N N . LYS A 1 95 ? -12.310 15.930 8.412 1.00 31.98 95 LYS A N 1
ATOM 762 C CA . LYS A 1 95 ? -12.529 16.196 9.840 1.00 31.98 95 LYS A CA 1
ATOM 763 C C . LYS A 1 95 ? -11.389 15.553 10.601 1.00 31.98 95 LYS A C 1
ATOM 765 O O . LYS A 1 95 ? -11.495 14.404 11.022 1.00 31.98 95 LYS A O 1
ATOM 770 N N . SER A 1 96 ? -10.311 16.329 10.677 1.00 29.58 96 SER A N 1
ATOM 771 C CA . SER A 1 96 ? -9.162 16.191 11.565 1.00 29.58 96 SER A CA 1
ATOM 772 C C . SER A 1 96 ? -8.879 14.770 12.063 1.00 29.58 96 SER A C 1
ATOM 774 O O . SER A 1 96 ? -9.302 14.350 13.143 1.00 29.58 96 SER A O 1
ATOM 776 N N . ILE A 1 97 ? -7.991 14.078 11.351 1.00 35.03 97 ILE A N 1
ATOM 777 C CA . ILE A 1 97 ? -6.947 13.338 12.064 1.00 35.03 97 ILE A CA 1
ATOM 778 C C . ILE A 1 97 ? -5.913 14.391 12.473 1.00 35.03 97 ILE A C 1
ATOM 780 O O . ILE A 1 97 ? -4.896 14.557 11.814 1.00 35.03 97 ILE A O 1
ATOM 784 N N . GLU A 1 98 ? -6.236 15.168 13.511 1.00 30.36 98 GLU A N 1
ATOM 785 C CA . GLU A 1 98 ? -5.317 16.153 14.093 1.00 30.36 98 GLU A CA 1
ATOM 786 C C . GLU A 1 98 ? -3.977 15.478 14.434 1.00 30.36 98 GLU A C 1
ATOM 788 O O . GLU A 1 98 ? -3.962 14.382 15.010 1.00 30.36 98 GLU A O 1
ATOM 793 N N . GLU A 1 99 ? -2.901 16.146 13.999 1.00 33.53 99 GLU A N 1
ATOM 794 C CA . GLU A 1 99 ? -1.468 15.880 14.176 1.00 33.53 99 GLU A CA 1
ATOM 795 C C . GLU A 1 99 ? -1.117 14.600 14.952 1.00 33.53 99 GLU A C 1
ATOM 797 O O . GLU A 1 99 ? -1.140 14.544 16.184 1.00 33.53 99 GLU A O 1
ATOM 802 N N . ILE A 1 100 ? -0.691 13.561 14.229 1.00 37.78 100 ILE A N 1
ATOM 803 C CA . ILE A 1 100 ? 0.022 12.442 14.850 1.00 37.78 100 ILE A CA 1
ATOM 804 C C . ILE A 1 100 ? 1.463 12.901 15.081 1.00 37.78 100 ILE A C 1
ATOM 806 O O . ILE A 1 100 ? 2.309 12.830 14.194 1.00 37.78 100 ILE A O 1
ATOM 810 N N . ASN A 1 101 ? 1.735 13.400 16.284 1.00 35.28 101 ASN A N 1
ATOM 811 C CA . ASN A 1 101 ? 3.075 13.773 16.717 1.00 35.28 101 ASN A CA 1
ATOM 812 C C . ASN A 1 101 ? 3.796 12.550 17.315 1.00 35.28 101 ASN A C 1
ATOM 814 O O . ASN A 1 101 ? 3.473 12.093 18.411 1.00 35.28 101 ASN A O 1
ATOM 818 N N . PHE A 1 102 ? 4.793 12.031 16.596 1.00 41.19 102 PHE A N 1
ATOM 819 C CA . PHE A 1 102 ? 5.558 10.821 16.935 1.00 41.19 102 PHE A CA 1
ATOM 820 C C . PHE A 1 102 ? 6.583 10.999 18.077 1.00 41.19 102 PHE A C 1
ATOM 822 O O . PHE A 1 102 ? 7.397 10.110 18.314 1.00 41.19 102 PHE A O 1
ATOM 829 N N . SER A 1 103 ? 6.586 12.131 18.791 1.00 31.56 103 SER A N 1
ATOM 830 C CA . SER A 1 103 ? 7.682 12.478 19.712 1.00 31.56 103 SER A CA 1
ATOM 831 C C . SER A 1 103 ? 7.478 12.141 21.196 1.00 31.56 103 SER A C 1
ATOM 833 O O . SER A 1 103 ? 8.385 12.411 21.986 1.00 31.56 103 SER A O 1
ATOM 835 N N . LYS A 1 104 ? 6.350 11.555 21.636 1.00 32.88 104 LYS A N 1
ATOM 836 C CA . LYS A 1 104 ? 6.136 11.260 23.071 1.00 32.88 104 LYS A CA 1
ATOM 837 C C . LYS A 1 104 ? 5.476 9.900 23.322 1.00 32.88 104 LYS A C 1
ATOM 839 O O . LYS A 1 104 ? 4.375 9.628 22.863 1.00 32.88 104 LYS A O 1
ATOM 844 N N . ASN A 1 105 ? 6.180 9.067 24.090 1.00 42.38 105 ASN A N 1
ATOM 845 C CA . ASN A 1 105 ? 5.937 7.644 24.371 1.00 42.38 105 ASN A CA 1
ATOM 846 C C . ASN A 1 105 ? 4.675 7.298 25.200 1.00 42.38 105 ASN A C 1
ATOM 848 O O . ASN A 1 105 ? 4.632 6.252 25.840 1.00 42.38 105 ASN A O 1
ATOM 852 N N . GLU A 1 106 ? 3.620 8.105 25.158 1.00 40.34 106 GLU A N 1
ATOM 853 C CA . GLU A 1 106 ? 2.307 7.771 25.727 1.00 40.34 106 GLU A CA 1
ATOM 854 C C . GLU A 1 106 ? 1.237 8.174 24.698 1.00 40.34 106 GLU A C 1
ATOM 856 O O . GLU A 1 106 ? 0.793 9.315 24.660 1.00 40.34 106 GLU A O 1
ATOM 861 N N . GLY A 1 107 ? 0.904 7.262 23.774 1.00 49.78 107 GLY A N 1
ATOM 862 C CA . GLY A 1 107 ? 0.118 7.576 22.559 1.00 49.78 107 GLY A CA 1
ATOM 863 C C . GLY A 1 107 ? 0.747 7.060 21.256 1.00 49.78 107 GLY A C 1
ATOM 864 O O . GLY A 1 107 ? 0.611 7.671 20.201 1.00 49.78 107 GLY A O 1
ATOM 865 N N . LEU A 1 108 ? 1.479 5.947 21.355 1.00 56.50 108 LEU A N 1
ATOM 866 C CA . LEU A 1 108 ? 2.429 5.414 20.378 1.00 56.50 108 LEU A CA 1
ATOM 867 C C . LEU A 1 108 ? 1.773 5.004 19.047 1.00 56.50 108 LEU A C 1
ATOM 869 O O . LEU A 1 108 ? 1.376 3.853 18.856 1.00 56.50 108 LEU A O 1
ATOM 873 N N . GLY A 1 109 ? 1.706 5.934 18.095 1.00 63.06 109 GLY A N 1
ATOM 874 C CA . GLY A 1 109 ? 1.597 5.592 16.680 1.00 63.06 109 GLY A CA 1
ATOM 875 C C . GLY A 1 109 ? 2.862 4.851 16.244 1.00 63.06 109 GLY A C 1
ATOM 876 O O . GLY A 1 109 ? 3.951 5.411 16.317 1.00 63.06 109 GLY A O 1
ATOM 877 N N . THR A 1 110 ? 2.743 3.595 15.816 1.00 69.75 110 THR A N 1
ATOM 878 C CA . THR A 1 110 ? 3.879 2.811 15.306 1.00 69.75 110 THR A CA 1
ATOM 879 C C . THR A 1 110 ? 3.751 2.646 13.802 1.00 69.75 110 THR A C 1
ATOM 881 O O . THR A 1 110 ? 2.714 2.196 13.315 1.00 69.75 110 THR A O 1
ATOM 884 N N . PHE A 1 111 ? 4.809 3.000 13.074 1.00 71.31 111 PHE A N 1
ATOM 885 C CA . PHE A 1 111 ? 4.902 2.777 11.638 1.00 71.31 111 PHE A CA 1
ATOM 886 C C . PHE A 1 111 ? 5.771 1.554 11.346 1.00 71.31 111 PHE A C 1
ATOM 888 O O . PHE A 1 111 ? 6.940 1.494 11.726 1.00 71.31 111 PHE A O 1
ATOM 895 N N . TYR A 1 112 ? 5.187 0.570 10.674 1.00 69.62 112 TYR A N 1
ATOM 896 C CA . TYR A 1 112 ? 5.839 -0.664 10.270 1.00 69.62 112 TYR A CA 1
ATOM 897 C C . TYR A 1 112 ? 6.055 -0.667 8.761 1.00 69.62 112 TYR A C 1
ATOM 899 O O . TYR A 1 112 ? 5.113 -0.519 7.983 1.00 69.62 112 TYR A O 1
ATOM 907 N N . LEU A 1 113 ? 7.297 -0.926 8.360 1.00 65.12 113 LEU A N 1
ATOM 908 C CA . LEU A 1 113 ? 7.647 -1.238 6.981 1.00 65.12 113 LEU A CA 1
ATOM 909 C C . LEU A 1 113 ? 7.757 -2.762 6.830 1.00 65.12 113 LEU A C 1
ATOM 911 O O . LEU A 1 113 ? 8.484 -3.397 7.609 1.00 65.12 113 LEU A O 1
ATOM 915 N N . PRO A 1 114 ? 7.057 -3.383 5.865 1.00 62.12 114 PRO A N 1
ATOM 916 C CA . PRO A 1 114 ? 7.242 -4.792 5.557 1.00 62.12 114 PRO A CA 1
ATOM 917 C C . PRO A 1 114 ? 8.717 -5.126 5.295 1.00 62.12 114 PRO A C 1
ATOM 919 O O . PRO A 1 114 ? 9.393 -4.473 4.508 1.00 62.12 114 PRO A O 1
ATOM 922 N N . ARG A 1 115 ? 9.232 -6.174 5.956 1.00 49.19 115 ARG A N 1
ATOM 923 C CA . ARG A 1 115 ? 10.640 -6.601 5.806 1.00 49.19 115 ARG A CA 1
ATOM 924 C C . ARG A 1 115 ? 10.951 -7.183 4.426 1.00 49.19 115 ARG A C 1
ATOM 926 O O . ARG A 1 115 ? 12.105 -7.179 4.013 1.00 49.19 115 ARG A O 1
ATOM 933 N N . LEU A 1 116 ? 9.945 -7.749 3.761 1.00 50.50 116 LEU A N 1
ATOM 934 C CA . LEU A 1 116 ? 10.089 -8.311 2.425 1.00 50.50 116 LEU A CA 1
ATOM 935 C C . LEU A 1 116 ? 9.789 -7.219 1.404 1.00 50.50 116 LEU A C 1
ATOM 937 O O . LEU A 1 116 ? 8.684 -6.685 1.366 1.00 50.50 116 LEU A O 1
ATOM 941 N N . TRP A 1 117 ? 10.790 -6.922 0.582 1.00 43.88 117 TRP A N 1
ATOM 942 C CA . TRP A 1 117 ? 10.662 -6.063 -0.587 1.00 43.88 117 TRP A CA 1
ATOM 943 C C . TRP A 1 117 ? 9.586 -6.628 -1.523 1.00 43.88 117 TRP A C 1
ATOM 945 O O . TRP A 1 117 ? 9.625 -7.823 -1.820 1.00 43.88 117 TRP A O 1
ATOM 955 N N . ASN A 1 118 ? 8.655 -5.789 -1.993 1.00 50.28 118 ASN A N 1
ATOM 956 C CA . ASN A 1 118 ? 7.561 -6.161 -2.904 1.00 50.28 118 ASN A CA 1
ATOM 957 C C . ASN A 1 118 ? 6.446 -7.037 -2.286 1.00 50.28 118 ASN A C 1
ATOM 959 O O . ASN A 1 118 ? 5.971 -7.996 -2.906 1.00 50.28 118 ASN A O 1
ATOM 963 N N . GLN A 1 119 ? 5.987 -6.722 -1.069 1.00 59.91 119 GLN A N 1
ATOM 964 C CA . GLN A 1 119 ? 4.675 -7.218 -0.648 1.00 59.91 119 GLN A CA 1
ATOM 965 C C . GLN A 1 119 ? 3.601 -6.541 -1.497 1.00 59.91 119 GLN A C 1
ATOM 967 O O . GLN A 1 119 ? 3.284 -5.383 -1.283 1.00 59.91 119 GLN A O 1
ATOM 972 N N . LYS A 1 120 ? 3.005 -7.287 -2.434 1.00 67.00 120 LYS A N 1
ATOM 973 C CA . LYS A 1 120 ? 1.936 -6.782 -3.317 1.00 67.00 120 LYS A CA 1
ATOM 974 C C . LYS A 1 120 ? 0.759 -6.126 -2.578 1.00 67.00 120 LYS A C 1
ATOM 976 O O . LYS A 1 120 ? -0.006 -5.387 -3.184 1.00 67.00 120 LYS A O 1
ATOM 981 N N . SER A 1 121 ? 0.571 -6.464 -1.304 1.00 81.25 121 SER A N 1
ATOM 982 C CA . SER A 1 121 ? -0.584 -6.049 -0.517 1.00 81.25 121 SER A CA 1
ATOM 983 C C . SER A 1 121 ? -0.496 -4.641 0.064 1.00 81.25 121 SER A C 1
ATOM 985 O O . SER A 1 121 ? -1.525 -3.981 0.096 1.00 81.25 121 SER A O 1
ATOM 987 N N . ILE A 1 122 ? 0.661 -4.249 0.615 1.00 88.31 122 ILE A N 1
ATOM 988 C CA . ILE A 1 122 ? 0.876 -2.965 1.308 1.00 88.31 122 ILE A CA 1
ATOM 989 C C . ILE A 1 122 ? 2.366 -2.599 1.268 1.00 88.31 122 ILE A C 1
ATOM 991 O O . ILE A 1 122 ? 3.218 -3.485 1.379 1.00 88.31 122 ILE A O 1
ATOM 995 N N . ASP A 1 123 ? 2.671 -1.303 1.250 1.00 87.00 123 ASP A N 1
ATOM 996 C CA . ASP A 1 123 ? 4.035 -0.759 1.344 1.00 87.00 123 ASP A CA 1
ATOM 997 C C . ASP A 1 123 ? 4.366 -0.252 2.756 1.00 87.00 123 ASP A C 1
ATOM 999 O O . ASP A 1 123 ? 5.532 -0.149 3.144 1.00 87.00 123 ASP A O 1
ATOM 1003 N N . GLY A 1 124 ? 3.338 0.027 3.561 1.00 85.25 124 GLY A N 1
ATOM 1004 C CA . GLY A 1 124 ? 3.470 0.445 4.953 1.00 85.25 124 GLY A CA 1
ATOM 1005 C C . GLY A 1 124 ? 2.248 0.083 5.791 1.00 85.25 124 GLY A C 1
ATOM 1006 O O . GLY A 1 124 ? 1.164 -0.182 5.274 1.00 85.25 124 GLY A O 1
ATOM 1007 N N . LEU A 1 125 ? 2.415 0.067 7.110 1.00 85.06 125 LEU A N 1
ATOM 1008 C CA . LEU A 1 125 ? 1.332 -0.149 8.066 1.00 85.06 125 LEU A CA 1
ATOM 1009 C C . LEU A 1 125 ? 1.509 0.789 9.256 1.00 85.06 125 LEU A C 1
ATOM 1011 O O . LEU A 1 125 ? 2.518 0.714 9.953 1.00 85.06 125 LEU A O 1
ATOM 1015 N N . ILE A 1 126 ? 0.523 1.637 9.527 1.00 83.81 126 ILE A N 1
ATOM 1016 C CA . ILE A 1 126 ? 0.476 2.447 10.748 1.00 83.81 126 ILE A CA 1
ATOM 1017 C C . ILE A 1 126 ? -0.490 1.788 11.731 1.00 83.81 126 ILE A C 1
ATOM 1019 O O . ILE A 1 126 ? -1.597 1.403 11.362 1.00 83.81 126 ILE A O 1
ATOM 1023 N N . THR A 1 127 ? -0.097 1.685 12.996 1.00 79.94 127 THR A N 1
ATOM 1024 C CA . THR A 1 127 ? -1.013 1.349 14.091 1.00 79.94 127 THR A CA 1
ATOM 1025 C C . THR A 1 127 ? -1.050 2.486 15.090 1.00 79.94 127 THR A C 1
ATOM 1027 O O . THR A 1 127 ? 0.009 2.963 15.492 1.00 79.94 127 THR A O 1
ATOM 1030 N N . LEU A 1 128 ? -2.235 2.895 15.530 1.00 80.44 128 LEU A N 1
ATOM 1031 C CA . LEU A 1 128 ? -2.390 4.000 16.472 1.00 80.44 128 LEU A CA 1
ATOM 1032 C C . LEU A 1 128 ? -3.411 3.648 17.545 1.00 80.44 128 LEU A C 1
ATOM 1034 O O . LEU A 1 128 ? -4.556 3.331 17.240 1.00 80.44 128 LEU A O 1
ATOM 1038 N N . TYR A 1 129 ? -3.003 3.751 18.803 1.00 80.50 129 TYR A N 1
ATOM 1039 C CA . TYR A 1 129 ? -3.892 3.567 19.940 1.00 80.50 129 TYR A CA 1
ATOM 1040 C C . TYR A 1 129 ? -4.428 4.918 20.415 1.00 80.50 129 TYR A C 1
ATOM 1042 O O . TYR A 1 129 ? -3.650 5.834 20.684 1.00 80.50 129 TYR A O 1
ATOM 1050 N N . LYS A 1 130 ? -5.750 5.052 20.537 1.00 80.50 130 LYS A N 1
ATOM 1051 C CA . LYS A 1 130 ? -6.403 6.233 21.116 1.00 80.50 130 LYS A CA 1
ATOM 1052 C C . LYS A 1 130 ? -7.532 5.820 22.047 1.00 80.50 130 LYS A C 1
ATOM 1054 O O . LYS A 1 130 ? -8.363 4.989 21.695 1.00 80.50 130 LYS A O 1
ATOM 1059 N N . THR A 1 131 ? -7.642 6.506 23.175 1.00 81.25 131 THR A N 1
ATOM 1060 C CA . THR A 1 131 ? -8.820 6.427 24.041 1.00 81.25 131 THR A CA 1
ATOM 1061 C C . THR A 1 131 ? -9.771 7.570 23.685 1.00 81.25 131 THR A C 1
ATOM 1063 O O . THR A 1 131 ? -9.431 8.742 23.844 1.00 81.25 131 THR A O 1
ATOM 1066 N N . LYS A 1 132 ? -10.972 7.257 23.188 1.00 75.19 132 LYS A N 1
ATOM 1067 C CA . LYS A 1 132 ? -12.006 8.240 22.823 1.00 75.19 132 LYS A CA 1
ATOM 1068 C C . LYS A 1 132 ? -13.254 8.012 23.665 1.00 75.19 132 LYS A C 1
ATOM 1070 O O . LYS A 1 132 ? -13.848 6.939 23.619 1.00 75.19 132 LYS A O 1
ATOM 1075 N N . SER A 1 133 ? -13.655 9.023 24.438 1.00 80.19 133 SER A N 1
ATOM 1076 C CA . SER A 1 133 ? -14.848 8.966 25.302 1.00 80.19 133 SER A CA 1
ATOM 1077 C C . SER A 1 133 ? -14.866 7.739 26.235 1.00 80.19 133 SER A C 1
ATOM 1079 O O . SER A 1 133 ? -15.894 7.084 26.388 1.00 80.19 133 SER A O 1
ATOM 1081 N N . GLY A 1 134 ? -13.709 7.397 26.816 1.00 80.38 134 GLY A N 1
ATOM 1082 C CA . GLY A 1 134 ? -13.548 6.243 27.712 1.00 80.38 134 GLY A CA 1
ATOM 1083 C C . GLY A 1 134 ? -13.508 4.877 27.018 1.00 80.38 134 GLY A C 1
ATOM 1084 O O . GLY A 1 134 ? -13.557 3.858 27.700 1.00 80.38 134 GLY A O 1
ATOM 1085 N N . LYS A 1 135 ? -13.438 4.834 25.681 1.00 80.94 135 LYS A N 1
ATOM 1086 C CA . LYS A 1 135 ? -13.274 3.601 24.902 1.00 80.94 135 LYS A CA 1
ATOM 1087 C C . LYS A 1 135 ? -11.914 3.576 24.229 1.00 80.94 135 LYS A C 1
ATOM 1089 O O . LYS A 1 135 ? -11.552 4.527 23.539 1.00 80.94 135 LYS A O 1
ATOM 1094 N N . ASP A 1 136 ? -11.214 2.467 24.389 1.00 84.38 136 ASP A N 1
ATOM 1095 C CA . ASP A 1 136 ? -9.940 2.224 23.729 1.00 84.38 136 ASP A CA 1
ATOM 1096 C C . ASP A 1 136 ? -10.163 1.757 22.290 1.00 84.38 136 ASP A C 1
ATOM 1098 O O . ASP A 1 136 ? -10.919 0.814 22.032 1.00 84.38 136 ASP A O 1
ATOM 1102 N N . ILE A 1 137 ? -9.531 2.460 21.352 1.00 85.38 137 ILE A N 1
ATOM 1103 C CA . ILE A 1 137 ? -9.625 2.227 19.915 1.00 85.38 137 ILE A CA 1
ATOM 1104 C C . ILE A 1 137 ? -8.216 2.050 19.356 1.00 85.38 137 ILE A C 1
ATOM 1106 O O . ILE A 1 137 ? -7.346 2.903 19.545 1.00 85.38 137 ILE A O 1
ATOM 1110 N N . LEU A 1 138 ? -8.009 0.960 18.627 1.00 85.25 138 LEU A N 1
ATOM 1111 C CA . LEU A 1 138 ? -6.826 0.728 17.814 1.00 85.25 138 LEU A CA 1
ATOM 1112 C C . LEU A 1 138 ? -7.161 0.972 16.348 1.00 85.25 138 LEU A C 1
ATOM 1114 O O . LEU A 1 138 ? -7.961 0.254 15.752 1.00 85.25 138 LEU A O 1
ATOM 1118 N N . TYR A 1 139 ? -6.503 1.958 15.759 1.00 86.38 139 TYR A N 1
ATOM 1119 C CA . TYR A 1 139 ? -6.527 2.174 14.324 1.00 86.38 139 TYR A CA 1
ATOM 1120 C C . TYR A 1 139 ? -5.453 1.312 13.672 1.00 86.38 139 TYR A C 1
ATOM 1122 O O . TYR A 1 139 ? -4.298 1.328 14.107 1.00 86.38 139 TYR A O 1
ATOM 1130 N N . ILE A 1 140 ? -5.837 0.573 12.637 1.00 88.00 140 ILE A N 1
ATOM 1131 C CA . ILE A 1 140 ? -4.928 -0.192 11.784 1.00 88.00 140 ILE A CA 1
ATOM 1132 C C . ILE A 1 140 ? -5.034 0.385 10.380 1.00 88.00 140 ILE A C 1
ATOM 1134 O O . ILE A 1 140 ? -6.071 0.282 9.726 1.00 88.00 140 ILE A O 1
ATOM 1138 N N . THR A 1 141 ? -3.946 0.991 9.926 1.00 90.06 141 THR A N 1
ATOM 1139 C CA . THR A 1 141 ? -3.919 1.800 8.714 1.00 90.06 141 THR A CA 1
ATOM 1140 C C . THR A 1 141 ? -2.890 1.244 7.730 1.00 90.06 141 THR A C 1
ATOM 1142 O O . THR A 1 141 ? -1.733 1.678 7.736 1.00 90.06 141 THR A O 1
ATOM 1145 N N . PRO A 1 142 ? -3.255 0.226 6.929 1.00 91.44 142 PRO A N 1
ATOM 1146 C CA . PRO A 1 142 ? -2.433 -0.221 5.810 1.00 91.44 142 PRO A CA 1
ATOM 1147 C C . PRO A 1 142 ? -2.314 0.879 4.750 1.00 91.44 142 PRO A C 1
ATOM 1149 O O . PRO A 1 142 ? -3.283 1.583 4.469 1.00 91.44 142 PRO A O 1
ATOM 1152 N N . ILE A 1 143 ? -1.125 1.021 4.169 1.00 90.50 143 ILE A N 1
ATOM 1153 C CA . ILE A 1 143 ? -0.804 2.015 3.143 1.00 90.50 143 ILE A CA 1
ATOM 1154 C C . ILE A 1 143 ? -0.298 1.286 1.903 1.00 90.50 143 ILE A C 1
ATOM 1156 O O . ILE A 1 143 ? 0.672 0.531 1.993 1.00 90.50 143 ILE A O 1
ATOM 1160 N N . GLN A 1 144 ? -0.917 1.555 0.758 1.00 92.44 144 GLN A N 1
ATOM 1161 C CA . GLN A 1 144 ? -0.422 1.161 -0.558 1.00 92.44 144 GLN A CA 1
ATOM 1162 C C . GLN A 1 144 ? -0.135 2.417 -1.383 1.00 92.44 144 GLN A C 1
ATOM 1164 O O . GLN A 1 144 ? -0.997 3.283 -1.546 1.00 92.44 144 GLN A O 1
ATOM 1169 N N . ILE A 1 145 ? 1.080 2.512 -1.904 1.00 90.88 145 ILE A N 1
ATOM 1170 C CA . ILE A 1 145 ? 1.557 3.574 -2.779 1.00 90.88 145 ILE A CA 1
ATOM 1171 C C . ILE A 1 145 ? 1.637 2.994 -4.189 1.00 90.88 145 ILE A C 1
ATOM 1173 O O . ILE A 1 145 ? 2.243 1.950 -4.423 1.00 90.88 145 ILE A O 1
ATOM 1177 N N . ALA A 1 146 ? 1.001 3.648 -5.154 1.00 88.50 146 ALA A N 1
ATOM 1178 C CA . ALA A 1 146 ? 1.003 3.167 -6.528 1.00 88.50 146 ALA A CA 1
ATOM 1179 C C . ALA A 1 146 ? 0.884 4.318 -7.525 1.00 88.50 146 ALA A C 1
ATOM 1181 O O . ALA A 1 146 ? 0.089 5.234 -7.341 1.00 88.50 146 ALA A O 1
ATOM 1182 N N . LEU A 1 147 ? 1.619 4.237 -8.638 1.00 83.44 147 LEU A N 1
ATOM 1183 C CA . LEU A 1 147 ? 1.456 5.177 -9.757 1.00 83.44 147 LEU A CA 1
ATOM 1184 C C . LEU A 1 147 ? 0.045 5.101 -10.368 1.00 83.44 147 LEU A C 1
ATOM 1186 O O . LEU A 1 147 ? -0.497 6.117 -10.791 1.00 83.44 147 LEU A O 1
ATOM 1190 N N . SER A 1 148 ? -0.546 3.901 -10.380 1.00 78.94 148 SER A N 1
ATOM 1191 C CA . SER A 1 148 ? -1.937 3.633 -10.752 1.00 78.94 148 SER A CA 1
ATOM 1192 C C . SER A 1 148 ? -2.503 2.536 -9.852 1.00 78.94 148 SER A C 1
ATOM 1194 O O . SER A 1 148 ? -1.833 1.527 -9.613 1.00 78.94 148 SER A O 1
ATOM 1196 N N . LYS A 1 149 ? -3.748 2.709 -9.392 1.00 73.50 149 LYS A N 1
ATOM 1197 C CA . LYS A 1 149 ? -4.469 1.685 -8.621 1.00 73.50 149 LYS A CA 1
ATOM 1198 C C . LYS A 1 149 ? -4.683 0.402 -9.409 1.00 73.50 149 LYS A C 1
ATOM 1200 O O . LYS A 1 149 ? -4.703 -0.664 -8.812 1.00 73.50 149 LYS A O 1
ATOM 1205 N N . GLU A 1 150 ? -4.828 0.478 -10.730 1.00 76.00 150 GLU A N 1
ATOM 1206 C CA . GLU A 1 150 ? -5.129 -0.693 -11.563 1.00 76.00 150 GLU A CA 1
ATOM 1207 C C . GLU A 1 150 ? -4.040 -1.766 -11.444 1.00 76.00 150 GLU A C 1
ATOM 1209 O O . GLU A 1 150 ? -4.336 -2.954 -11.290 1.00 76.00 150 GLU A O 1
ATOM 1214 N N . THR A 1 151 ? -2.779 -1.328 -11.407 1.00 71.00 151 THR A N 1
ATOM 1215 C CA . THR A 1 151 ? -1.590 -2.180 -11.264 1.00 71.00 151 THR A CA 1
ATOM 1216 C C . THR A 1 151 ? -1.542 -2.923 -9.925 1.00 71.00 151 THR A C 1
ATOM 1218 O O . THR A 1 151 ? -0.865 -3.943 -9.812 1.00 71.00 151 THR A O 1
ATOM 1221 N N . HIS A 1 152 ? -2.266 -2.421 -8.925 1.00 79.38 152 HIS A N 1
ATOM 1222 C CA . HIS A 1 152 ? -2.322 -2.932 -7.557 1.00 79.38 152 HIS A CA 1
ATOM 1223 C C . HIS A 1 152 ? -3.773 -3.199 -7.116 1.00 79.38 152 HIS A C 1
ATOM 1225 O O . HIS A 1 152 ? -4.098 -3.185 -5.935 1.00 79.38 152 HIS A O 1
ATOM 1231 N N . SER A 1 153 ? -4.677 -3.448 -8.065 1.00 83.00 153 SER A N 1
ATOM 1232 C CA . SER A 1 153 ? -6.124 -3.523 -7.805 1.00 83.00 153 SER A CA 1
ATOM 1233 C C . SER A 1 153 ? -6.536 -4.603 -6.794 1.00 83.00 153 SER A C 1
ATOM 1235 O O . SER A 1 153 ? -7.612 -4.519 -6.206 1.00 83.00 153 SER A O 1
ATOM 1237 N N . ASP A 1 154 ? -5.680 -5.595 -6.544 1.00 88.38 154 ASP A N 1
ATOM 1238 C CA . ASP A 1 154 ? -5.878 -6.670 -5.575 1.00 88.38 154 ASP A CA 1
ATOM 1239 C C . ASP A 1 154 ? -5.201 -6.431 -4.211 1.00 88.38 154 ASP A C 1
ATOM 1241 O O . ASP A 1 154 ? -5.258 -7.316 -3.352 1.00 88.38 154 ASP A O 1
ATOM 1245 N N . SER A 1 155 ? -4.578 -5.272 -3.966 1.00 90.19 155 SER A N 1
ATOM 1246 C CA . SER A 1 155 ? -3.824 -5.001 -2.731 1.00 90.19 155 SER A CA 1
ATOM 1247 C C . SER A 1 155 ? -4.677 -5.120 -1.468 1.00 90.19 155 SER A C 1
ATOM 1249 O O . SER A 1 155 ? -4.269 -5.800 -0.525 1.00 90.19 155 SER A O 1
ATOM 1251 N N . GLU A 1 156 ? -5.891 -4.557 -1.464 1.00 93.06 156 GLU A N 1
ATOM 1252 C CA . GLU A 1 156 ? -6.832 -4.670 -0.337 1.00 93.06 156 GLU A CA 1
ATOM 1253 C C . GLU A 1 156 ? -7.181 -6.140 -0.059 1.00 93.06 156 GLU A C 1
ATOM 1255 O O . GLU A 1 156 ? -6.983 -6.645 1.048 1.00 93.06 156 GLU A O 1
ATOM 1260 N N . ALA A 1 157 ? -7.618 -6.871 -1.088 1.00 91.25 157 ALA A N 1
ATOM 1261 C CA . ALA A 1 157 ? -7.967 -8.285 -0.972 1.00 91.25 157 ALA A CA 1
ATOM 1262 C C . ALA A 1 157 ? -6.773 -9.146 -0.518 1.00 91.25 157 ALA A C 1
ATOM 1264 O O . ALA A 1 157 ? -6.921 -10.066 0.294 1.00 91.25 157 ALA A O 1
ATOM 1265 N N . THR A 1 158 ? -5.568 -8.839 -0.999 1.00 90.88 158 THR A N 1
ATOM 1266 C CA . THR A 1 158 ? -4.333 -9.541 -0.625 1.00 90.88 158 THR A CA 1
ATOM 1267 C C . THR A 1 158 ? -3.928 -9.228 0.816 1.00 90.88 158 THR A C 1
ATOM 1269 O O . THR A 1 158 ? -3.506 -10.127 1.548 1.00 90.88 158 THR A O 1
ATOM 1272 N N . PHE A 1 159 ? -4.106 -7.987 1.274 1.00 90.38 159 PHE A N 1
ATOM 1273 C CA . PHE A 1 159 ? -3.916 -7.620 2.677 1.00 90.38 159 PHE A CA 1
ATOM 1274 C C . PHE A 1 159 ? -4.865 -8.411 3.582 1.00 90.38 159 PHE A C 1
ATOM 1276 O O . PHE A 1 159 ? -4.405 -9.060 4.530 1.00 90.38 159 PHE A O 1
ATOM 1283 N N . PHE A 1 160 ? -6.162 -8.415 3.265 1.00 92.62 160 PHE A N 1
ATOM 1284 C CA . PHE A 1 160 ? -7.183 -9.053 4.097 1.00 92.62 160 PHE A CA 1
ATOM 1285 C C . PHE A 1 160 ? -7.118 -10.585 4.094 1.00 92.62 160 PHE A C 1
ATOM 1287 O O . PHE A 1 160 ? -7.402 -11.219 5.107 1.00 92.62 160 PHE A O 1
ATOM 1294 N N . SER A 1 161 ? -6.658 -11.200 3.006 1.00 89.38 161 SER A N 1
ATOM 1295 C CA . SER A 1 161 ? -6.453 -12.654 2.948 1.00 89.38 161 SER A CA 1
ATOM 1296 C C . SER A 1 161 ? -5.108 -13.116 3.528 1.00 89.38 161 SER A C 1
ATOM 1298 O O . SER A 1 161 ? -5.010 -14.239 4.026 1.00 89.38 161 SER A O 1
ATOM 1300 N N . GLY A 1 162 ? -4.064 -12.280 3.481 1.00 84.50 162 GLY A N 1
ATOM 1301 C CA . GLY A 1 162 ? -2.694 -12.683 3.819 1.00 84.50 162 GLY A CA 1
ATOM 1302 C C . GLY A 1 162 ? -2.163 -12.163 5.157 1.00 84.50 162 GLY A C 1
ATOM 1303 O O . GLY A 1 162 ? -1.573 -12.924 5.937 1.00 84.50 162 GLY A O 1
ATOM 1304 N N . ILE A 1 163 ? -2.323 -10.863 5.413 1.00 83.88 163 ILE A N 1
ATOM 1305 C CA . ILE A 1 163 ? -1.731 -10.160 6.562 1.00 83.88 163 ILE A CA 1
ATOM 1306 C C . ILE A 1 163 ? -2.751 -10.038 7.691 1.00 83.88 163 ILE A C 1
ATOM 1308 O O . ILE A 1 163 ? -2.449 -10.400 8.832 1.00 83.88 163 ILE A O 1
ATOM 1312 N N . TRP A 1 164 ? -3.961 -9.581 7.368 1.00 87.81 164 TRP A N 1
ATOM 1313 C CA . TRP A 1 164 ? -5.022 -9.323 8.337 1.00 87.81 164 TRP A CA 1
ATOM 1314 C C . TRP A 1 164 ? -5.324 -10.504 9.266 1.00 87.81 164 TRP A C 1
ATOM 1316 O O . TRP A 1 164 ? -5.316 -10.280 10.473 1.00 87.81 164 TRP A O 1
ATOM 1326 N N . PRO A 1 165 ? -5.473 -11.766 8.811 1.00 84.06 165 PRO A N 1
ATOM 1327 C CA . PRO A 1 165 ? -5.848 -12.855 9.713 1.00 84.06 165 PRO A CA 1
ATOM 1328 C C . PRO A 1 165 ? -4.782 -13.099 10.788 1.00 84.06 165 PRO A C 1
ATOM 1330 O O . PRO A 1 165 ? -5.091 -13.442 11.924 1.00 84.06 165 PRO A O 1
ATOM 1333 N N . LYS A 1 166 ? -3.506 -12.867 10.454 1.00 80.94 166 LYS A N 1
ATOM 1334 C CA . LYS A 1 166 ? -2.379 -13.000 11.390 1.00 80.94 166 LYS A CA 1
ATOM 1335 C C . LYS A 1 166 ? -2.302 -11.833 12.371 1.00 80.94 166 LYS A C 1
ATOM 1337 O O . LYS A 1 166 ? -1.830 -12.029 13.489 1.00 80.94 166 LYS A O 1
ATOM 1342 N N . LEU A 1 167 ? -2.698 -10.635 11.939 1.00 78.19 167 LEU A N 1
ATOM 1343 C CA . LEU A 1 167 ? -2.804 -9.463 12.806 1.00 78.19 167 LEU A CA 1
ATOM 1344 C C . LEU A 1 167 ? -3.993 -9.612 13.754 1.00 78.19 167 LEU A C 1
ATOM 1346 O O . LEU A 1 167 ? -3.801 -9.497 14.958 1.00 78.19 167 LEU A O 1
ATOM 1350 N N . ASN A 1 168 ? -5.170 -9.948 13.223 1.00 81.94 168 ASN A N 1
ATOM 1351 C CA . ASN A 1 168 ? -6.422 -10.065 13.964 1.00 81.94 168 ASN A CA 1
ATOM 1352 C C . ASN A 1 168 ? -6.320 -11.082 15.113 1.00 81.94 168 ASN A C 1
ATOM 1354 O O . ASN A 1 168 ? -6.711 -10.785 16.233 1.00 81.94 168 ASN A O 1
ATOM 1358 N N . LEU A 1 169 ? -5.658 -12.227 14.891 1.00 75.62 169 LEU A N 1
ATOM 1359 C CA . LEU A 1 169 ? -5.393 -13.232 15.937 1.00 75.62 169 LEU A CA 1
ATOM 1360 C C . LEU A 1 169 ? -4.562 -12.723 17.129 1.00 75.62 169 LEU A C 1
ATOM 1362 O O . LEU A 1 169 ? -4.511 -13.389 18.161 1.00 75.62 169 LEU A O 1
ATOM 1366 N N . LYS A 1 170 ? -3.853 -11.601 16.982 1.00 76.12 170 LYS A N 1
ATOM 1367 C CA . LYS A 1 170 ? -3.032 -10.996 18.042 1.00 76.12 170 LYS A CA 1
ATOM 1368 C C . LYS A 1 170 ? -3.728 -9.829 18.737 1.00 76.12 170 LYS A C 1
ATOM 1370 O O . LYS A 1 170 ? -3.171 -9.292 19.693 1.00 76.12 170 LYS A O 1
ATOM 1375 N N . LEU A 1 171 ? -4.887 -9.400 18.241 1.00 76.56 171 LEU A N 1
ATOM 1376 C CA . LEU A 1 171 ? -5.645 -8.306 18.832 1.00 76.56 171 LEU A CA 1
ATOM 1377 C C . LEU A 1 171 ? -6.345 -8.807 20.097 1.00 76.56 171 LEU A C 1
ATOM 1379 O O . LEU A 1 171 ? -6.780 -9.951 20.178 1.00 76.56 171 LEU A O 1
ATOM 1383 N N . LEU A 1 172 ? -6.405 -7.952 21.116 1.00 71.94 172 LEU A N 1
ATOM 1384 C CA . LEU A 1 172 ? -7.103 -8.269 22.357 1.00 71.94 172 LEU A CA 1
ATOM 1385 C C . LEU A 1 172 ? -8.612 -8.155 22.123 1.00 71.94 172 LEU A C 1
ATOM 1387 O O . LEU A 1 172 ? -9.069 -7.103 21.684 1.00 71.94 172 LEU A O 1
ATOM 1391 N N . ASP A 1 173 ? -9.385 -9.173 22.512 1.00 67.19 173 ASP A N 1
ATOM 1392 C CA . ASP A 1 173 ? -10.844 -9.266 22.285 1.00 67.19 173 ASP A CA 1
ATOM 1393 C C . ASP A 1 173 ? -11.666 -8.051 22.766 1.00 67.19 173 ASP A C 1
ATOM 1395 O O . ASP A 1 173 ? -12.805 -7.855 22.350 1.00 67.19 173 ASP A O 1
ATOM 1399 N N . LYS A 1 174 ? -11.121 -7.233 23.675 1.00 68.62 174 LYS A N 1
ATOM 1400 C CA . LYS A 1 174 ? -11.801 -6.057 24.250 1.00 68.62 174 LYS A CA 1
ATOM 1401 C C . LYS A 1 174 ? -11.498 -4.744 23.528 1.00 68.62 174 LYS A C 1
ATOM 1403 O O . LYS A 1 174 ? -12.090 -3.721 23.868 1.00 68.62 174 LYS A O 1
ATOM 1408 N N . LEU A 1 175 ? -10.561 -4.747 22.586 1.00 78.38 175 LEU A N 1
ATOM 1409 C CA . LEU A 1 175 ? -10.104 -3.543 21.911 1.00 78.38 175 LEU A CA 1
ATOM 1410 C C . LEU A 1 175 ? -10.983 -3.270 20.694 1.00 78.38 175 LEU A C 1
ATOM 1412 O O . LEU A 1 175 ? -11.136 -4.131 19.831 1.00 78.38 175 LEU A O 1
ATOM 1416 N N . LYS A 1 176 ? -11.555 -2.066 20.596 1.00 87.00 176 LYS A N 1
ATOM 1417 C CA . LYS A 1 176 ? -12.257 -1.674 19.372 1.00 87.00 176 LYS A CA 1
ATOM 1418 C C . LYS A 1 176 ? -11.217 -1.445 18.281 1.00 87.00 176 LYS A C 1
ATOM 1420 O O . LYS A 1 176 ? -10.300 -0.655 18.478 1.00 87.00 176 LYS A O 1
ATOM 1425 N N . VAL A 1 177 ? -11.371 -2.095 17.136 1.00 87.50 177 VAL A N 1
ATOM 1426 C CA . VAL A 1 177 ? -10.443 -1.949 16.011 1.00 87.50 177 VAL A CA 1
ATOM 1427 C C . VAL A 1 177 ? -11.138 -1.206 14.880 1.00 87.50 177 VAL A C 1
ATOM 1429 O O . VAL A 1 177 ? -12.259 -1.549 14.512 1.00 87.50 177 VAL A O 1
ATOM 1432 N N . GLU A 1 178 ? -10.485 -0.182 14.339 1.00 90.56 178 GLU A N 1
ATOM 1433 C CA . GLU A 1 178 ? -10.943 0.543 13.153 1.00 90.56 178 GLU A CA 1
ATOM 1434 C C . GLU A 1 178 ? -9.880 0.441 12.060 1.00 90.56 1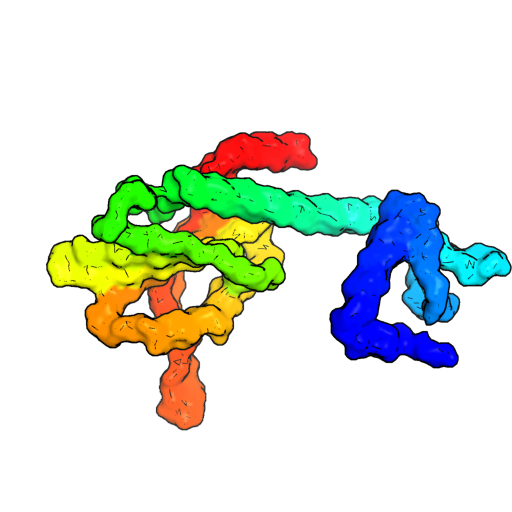78 GLU A C 1
ATOM 1436 O O . GLU A 1 178 ? -8.717 0.790 12.273 1.00 90.56 178 GLU A O 1
ATOM 1441 N N . VAL A 1 179 ? -10.271 -0.060 10.888 1.00 92.00 179 VAL A N 1
ATOM 1442 C CA . VAL A 1 179 ? -9.359 -0.229 9.754 1.00 92.00 179 VAL A CA 1
ATOM 1443 C C . VAL A 1 179 ? -9.563 0.905 8.753 1.00 92.00 179 VAL A C 1
ATOM 1445 O O . VAL A 1 179 ? -10.691 1.180 8.330 1.00 92.00 179 VAL A O 1
ATOM 1448 N N . ILE A 1 180 ? -8.467 1.561 8.368 1.00 92.56 180 ILE A N 1
ATOM 1449 C CA . ILE A 1 180 ? -8.450 2.618 7.350 1.00 92.56 180 ILE A CA 1
ATOM 1450 C C . ILE A 1 180 ? -7.405 2.252 6.298 1.00 92.56 180 ILE A C 1
ATOM 1452 O O . ILE A 1 180 ? -6.212 2.378 6.541 1.00 92.56 180 ILE A O 1
ATOM 1456 N N . PHE A 1 181 ? -7.832 1.801 5.125 1.00 92.81 181 PHE A N 1
ATOM 1457 C CA . PHE A 1 181 ? -6.914 1.495 4.033 1.00 92.81 181 PHE A CA 1
ATOM 1458 C C . PHE A 1 181 ? -6.583 2.772 3.263 1.00 92.81 181 PHE A C 1
ATOM 1460 O O . PHE A 1 181 ? -7.482 3.430 2.739 1.00 92.81 181 PHE A O 1
ATOM 1467 N N . ILE A 1 182 ? -5.306 3.146 3.208 1.00 91.50 182 ILE A N 1
ATOM 1468 C CA . ILE A 1 182 ? -4.864 4.363 2.528 1.00 91.50 182 ILE A CA 1
ATOM 1469 C C . ILE A 1 182 ? -4.197 4.009 1.206 1.00 91.50 182 ILE A C 1
ATOM 1471 O O . ILE A 1 182 ? -3.186 3.312 1.162 1.00 91.50 182 ILE A O 1
ATOM 1475 N N . TRP A 1 183 ? -4.745 4.567 0.137 1.00 92.69 183 TRP A N 1
ATOM 1476 C CA . TRP A 1 183 ? -4.127 4.616 -1.175 1.00 92.69 183 TRP A CA 1
ATOM 1477 C C . TRP A 1 183 ? -3.408 5.944 -1.351 1.00 92.69 183 TRP A C 1
ATOM 1479 O O . TRP A 1 183 ? -4.021 7.000 -1.204 1.00 92.69 183 TRP A O 1
ATOM 1489 N N . VAL A 1 184 ? -2.126 5.894 -1.702 1.00 91.06 184 VAL A N 1
ATOM 1490 C CA . VAL A 1 184 ? -1.371 7.064 -2.152 1.00 91.06 184 VAL A CA 1
ATOM 1491 C C . VAL A 1 184 ? -1.094 6.912 -3.645 1.00 91.06 184 VAL A C 1
ATOM 1493 O O . VAL A 1 184 ? -0.376 6.004 -4.065 1.00 91.06 184 VAL A O 1
ATOM 1496 N N . THR A 1 185 ? -1.701 7.777 -4.448 1.00 90.56 185 THR A N 1
ATOM 1497 C CA . THR A 1 185 ? -1.749 7.669 -5.913 1.00 90.56 185 THR A CA 1
ATOM 1498 C C . THR A 1 185 ? -1.395 8.988 -6.587 1.00 90.56 185 THR A C 1
ATOM 1500 O O . THR A 1 185 ? -1.185 9.990 -5.914 1.00 90.56 185 THR A O 1
ATOM 1503 N N . ARG A 1 186 ? -1.324 9.028 -7.924 1.00 85.12 186 ARG A N 1
ATOM 1504 C CA . ARG A 1 186 ? -1.075 10.286 -8.654 1.00 85.12 186 ARG A CA 1
ATOM 1505 C C . ARG A 1 186 ? -2.218 11.289 -8.491 1.00 85.12 186 ARG A C 1
ATOM 1507 O O . ARG A 1 186 ? -1.997 12.480 -8.319 1.00 85.12 186 ARG A O 1
ATOM 1514 N N . GLU A 1 187 ? -3.448 10.792 -8.489 1.00 79.44 187 GLU A N 1
ATOM 1515 C CA . GLU A 1 187 ? -4.645 11.622 -8.398 1.00 79.44 187 GLU A CA 1
ATOM 1516 C C . GLU A 1 187 ? -5.331 11.469 -7.041 1.00 79.44 187 GLU A C 1
ATOM 1518 O O . GLU A 1 187 ? -5.182 10.453 -6.357 1.00 79.44 187 GLU A O 1
ATOM 1523 N N . ASN A 1 188 ? -6.078 12.506 -6.654 1.00 77.19 188 ASN A N 1
ATOM 1524 C CA . ASN A 1 188 ? -7.050 12.377 -5.578 1.00 77.19 188 ASN A CA 1
ATOM 1525 C C . ASN A 1 188 ? -8.247 11.621 -6.141 1.00 77.19 188 ASN A C 1
ATOM 1527 O O . ASN A 1 188 ? -8.656 11.865 -7.273 1.00 77.19 188 ASN A O 1
ATOM 1531 N N . ASP A 1 189 ? -8.833 10.760 -5.328 1.00 78.31 189 ASP A N 1
ATOM 1532 C CA . ASP A 1 189 ? -9.990 9.964 -5.710 1.00 78.31 189 ASP A CA 1
ATOM 1533 C C . ASP A 1 189 ? -10.988 9.961 -4.550 1.00 78.31 189 ASP A C 1
ATOM 1535 O O . ASP A 1 189 ? -10.708 10.457 -3.453 1.00 78.31 189 ASP A O 1
ATOM 1539 N N . VAL A 1 190 ? -12.176 9.432 -4.798 1.00 82.56 190 VAL A N 1
ATOM 1540 C CA . VAL A 1 190 ? -13.264 9.421 -3.830 1.00 82.56 190 VAL A CA 1
ATOM 1541 C C . VAL A 1 190 ? -12.942 8.441 -2.705 1.00 82.56 190 VAL A C 1
ATOM 1543 O O . VAL A 1 190 ? -12.602 7.280 -2.929 1.00 82.56 190 VAL A O 1
ATOM 1546 N N . ASN A 1 191 ? -13.093 8.911 -1.470 1.00 88.75 191 ASN A N 1
ATOM 1547 C CA . ASN A 1 191 ? -13.058 8.053 -0.293 1.00 88.75 191 ASN A CA 1
ATOM 1548 C C . ASN A 1 191 ? -14.339 7.222 -0.232 1.00 88.75 191 ASN A C 1
ATOM 1550 O O . ASN A 1 191 ? -15.436 7.754 -0.405 1.00 88.75 191 ASN A O 1
ATOM 1554 N N . TYR A 1 192 ? -14.221 5.933 0.065 1.00 90.25 192 TYR A N 1
ATOM 1555 C CA . TYR A 1 192 ? -15.369 5.031 0.135 1.00 90.25 192 TYR A CA 1
ATOM 1556 C C . TYR A 1 192 ? -15.311 4.145 1.372 1.00 90.25 192 TYR A C 1
ATOM 1558 O O . TYR A 1 192 ? -14.296 4.047 2.059 1.00 90.25 192 TYR A O 1
ATOM 1566 N N . PHE A 1 193 ? -16.440 3.520 1.680 1.00 92.50 193 PHE A N 1
ATOM 1567 C CA . PHE A 1 193 ? -16.549 2.527 2.737 1.00 92.50 193 PHE A CA 1
ATOM 1568 C C . PHE A 1 193 ? -16.728 1.152 2.117 1.00 92.50 193 PHE A C 1
ATOM 1570 O O . PHE A 1 193 ? -17.411 1.006 1.103 1.00 92.50 193 PHE A O 1
ATOM 1577 N N . VAL A 1 194 ? -16.117 0.157 2.745 1.00 93.12 194 VAL A N 1
ATOM 1578 C CA . VAL A 1 194 ? -16.281 -1.245 2.386 1.00 93.12 194 VAL A CA 1
ATOM 1579 C C . VAL A 1 194 ? -16.908 -1.958 3.571 1.00 93.12 194 VAL A C 1
ATOM 1581 O O . VAL A 1 194 ? -16.405 -1.900 4.696 1.00 93.12 194 VAL A O 1
ATOM 1584 N N . GLU A 1 195 ? -18.045 -2.593 3.308 1.00 93.62 195 GLU A N 1
ATOM 1585 C CA . GLU A 1 195 ? -18.785 -3.361 4.302 1.00 93.62 195 GLU A CA 1
ATOM 1586 C C . GLU A 1 195 ? -18.025 -4.626 4.710 1.00 93.62 195 GLU A C 1
ATOM 1588 O O . GLU A 1 195 ? -17.218 -5.176 3.951 1.00 93.62 195 GLU A O 1
ATOM 1593 N N . ALA A 1 196 ? -18.309 -5.099 5.923 1.00 92.62 196 ALA A N 1
ATOM 1594 C CA . ALA A 1 196 ? -17.786 -6.376 6.386 1.00 92.62 196 ALA A CA 1
ATOM 1595 C C . ALA A 1 196 ? -18.244 -7.507 5.455 1.00 92.62 196 ALA A C 1
ATOM 1597 O O . ALA A 1 196 ? -19.392 -7.539 5.003 1.00 92.62 196 ALA A O 1
ATOM 1598 N N . ASN A 1 197 ? -17.343 -8.446 5.176 1.00 92.62 197 ASN A N 1
ATOM 1599 C CA . ASN A 1 197 ? -17.616 -9.565 4.286 1.00 92.62 19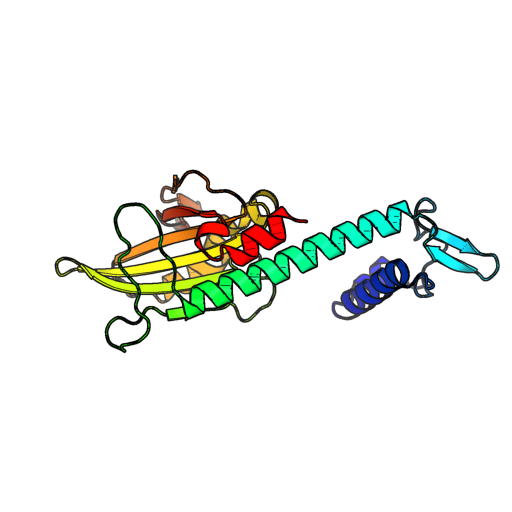7 ASN A CA 1
ATOM 1600 C C . ASN A 1 197 ? -17.179 -10.880 4.925 1.00 92.62 197 ASN A C 1
ATOM 1602 O O . ASN A 1 197 ? -16.070 -11.010 5.447 1.00 92.62 197 ASN A O 1
ATOM 1606 N N . GLU A 1 198 ? -18.044 -11.883 4.831 1.00 91.69 198 GLU A N 1
ATOM 1607 C CA . GLU A 1 198 ? -17.870 -13.181 5.465 1.00 91.69 198 GLU A CA 1
ATOM 1608 C C . GLU A 1 198 ? -18.245 -14.299 4.497 1.00 91.69 198 GLU A C 1
ATOM 1610 O O . GLU A 1 198 ? -19.196 -14.212 3.716 1.00 91.69 198 GLU A O 1
ATOM 1615 N N . LYS A 1 199 ? -17.517 -15.410 4.576 1.00 88.81 199 LYS A N 1
ATOM 1616 C CA . LYS A 1 199 ? -17.766 -16.604 3.775 1.00 88.81 199 LYS A CA 1
ATOM 1617 C C . LYS A 1 199 ? -18.141 -17.775 4.661 1.00 88.81 199 LYS A C 1
ATOM 1619 O O . LYS A 1 199 ? -17.414 -18.138 5.583 1.00 88.81 199 LYS A O 1
ATOM 1624 N N . ARG A 1 200 ? -19.239 -18.450 4.322 1.00 86.69 200 ARG A N 1
ATOM 1625 C CA . ARG A 1 200 ? -19.630 -19.702 4.978 1.00 86.69 200 ARG A CA 1
ATOM 1626 C C . ARG A 1 200 ? -18.927 -20.889 4.321 1.00 86.69 200 ARG A C 1
ATOM 1628 O O . ARG A 1 200 ? -19.121 -21.155 3.137 1.00 86.69 200 ARG A O 1
ATOM 1635 N N . LEU A 1 201 ? -18.141 -21.636 5.090 1.00 83.19 201 LEU A N 1
ATOM 1636 C CA . LEU A 1 201 ? -17.451 -22.847 4.642 1.00 83.19 201 LEU A CA 1
ATOM 1637 C C . LEU A 1 201 ? -17.655 -23.985 5.645 1.00 83.19 201 LEU A C 1
ATOM 1639 O O . LEU A 1 201 ? -17.240 -23.893 6.795 1.00 83.19 201 LEU A O 1
ATOM 1643 N N . ARG A 1 202 ? -18.283 -25.084 5.196 1.00 82.06 202 ARG A N 1
ATOM 1644 C CA . ARG A 1 202 ? -18.498 -26.320 5.984 1.00 82.06 202 ARG A CA 1
ATOM 1645 C C . ARG A 1 202 ? -19.058 -26.057 7.395 1.00 82.06 202 ARG A C 1
ATOM 1647 O O . ARG A 1 202 ? -18.579 -26.609 8.378 1.00 82.06 202 ARG A O 1
ATOM 1654 N N . GLY A 1 203 ? -20.045 -25.166 7.489 1.00 81.75 203 GLY A N 1
ATOM 1655 C CA . GLY A 1 203 ? -20.689 -24.798 8.755 1.00 81.75 203 GLY A CA 1
ATOM 1656 C C . GLY A 1 203 ? -19.934 -23.769 9.604 1.00 81.75 203 GLY A C 1
ATOM 1657 O O . GLY A 1 203 ? -20.504 -23.294 10.579 1.00 81.75 203 GLY A O 1
ATOM 1658 N N . LYS A 1 204 ? -18.713 -23.373 9.225 1.00 83.56 204 LYS A N 1
ATOM 1659 C CA . LYS A 1 204 ? -17.959 -22.286 9.862 1.00 83.56 204 LYS A CA 1
ATOM 1660 C C . LYS A 1 204 ? -18.122 -20.981 9.083 1.00 83.56 204 LYS A C 1
ATOM 1662 O O . LYS A 1 204 ? -18.145 -20.991 7.851 1.00 83.56 204 LYS A O 1
ATOM 1667 N N . LEU A 1 205 ? -18.244 -19.878 9.810 1.00 84.62 205 LEU A N 1
ATOM 1668 C CA . LEU A 1 205 ? -18.164 -18.523 9.272 1.00 84.62 205 LEU A CA 1
ATOM 1669 C C . LEU A 1 205 ? -16.684 -18.120 9.243 1.00 84.62 205 LEU A C 1
ATOM 1671 O O . LEU A 1 205 ? -15.983 -18.332 10.232 1.00 84.62 205 LEU A O 1
ATOM 1675 N N . ILE A 1 206 ? -16.200 -17.610 8.115 1.00 86.50 206 ILE A N 1
ATOM 1676 C CA . ILE A 1 206 ? -14.831 -17.112 7.967 1.00 86.50 206 ILE A CA 1
ATOM 1677 C C . ILE A 1 206 ? -14.914 -15.654 7.531 1.00 86.50 206 ILE A C 1
ATOM 1679 O O . ILE A 1 206 ? -15.462 -15.371 6.467 1.00 86.50 206 ILE A O 1
ATOM 1683 N N . GLU A 1 207 ? -14.366 -14.750 8.337 1.00 88.38 207 GLU A N 1
ATOM 1684 C CA . GLU A 1 207 ? -14.204 -13.343 7.969 1.00 88.38 207 GLU A CA 1
ATOM 1685 C C . GLU A 1 207 ? -13.264 -13.234 6.757 1.00 88.38 207 GLU A C 1
ATOM 1687 O O . GLU A 1 207 ? -12.157 -13.778 6.773 1.00 88.38 207 GLU A O 1
ATOM 1692 N N . ILE A 1 208 ? -13.723 -12.571 5.691 1.00 90.44 208 ILE A N 1
ATOM 1693 C CA . ILE A 1 208 ? -12.883 -12.193 4.546 1.00 90.44 208 ILE A CA 1
ATOM 1694 C C . ILE A 1 208 ? -12.223 -10.853 4.850 1.00 90.44 208 ILE A C 1
ATOM 1696 O O . ILE A 1 208 ? -11.006 -10.743 4.748 1.00 90.44 208 ILE A O 1
ATOM 1700 N N . ASN A 1 209 ? -13.023 -9.857 5.230 1.00 92.44 209 ASN A N 1
ATOM 1701 C CA . ASN A 1 209 ? -12.563 -8.544 5.665 1.00 92.44 209 ASN A CA 1
ATOM 1702 C C . ASN A 1 209 ? -13.533 -7.970 6.714 1.00 92.44 209 ASN A C 1
ATOM 1704 O O . ASN A 1 209 ? -14.741 -8.211 6.619 1.00 92.44 209 ASN A O 1
ATOM 1708 N N . PRO A 1 210 ? -13.036 -7.176 7.678 1.00 92.00 210 PRO A N 1
ATOM 1709 C CA . PRO A 1 210 ? -13.888 -6.374 8.545 1.00 92.00 210 PRO A CA 1
ATOM 1710 C C . PRO A 1 210 ? -14.522 -5.235 7.737 1.00 92.00 210 PRO A C 1
ATOM 1712 O O . PRO A 1 210 ? -14.212 -5.045 6.563 1.00 92.00 210 PRO A O 1
ATOM 1715 N N . GLN A 1 211 ? -15.378 -4.435 8.365 1.00 94.38 211 GLN A N 1
ATOM 1716 C CA . GLN A 1 211 ? -15.754 -3.141 7.800 1.00 94.38 211 GLN A CA 1
ATOM 1717 C C . GLN A 1 211 ? -14.546 -2.192 7.848 1.00 94.38 211 GLN A C 1
ATOM 1719 O O . GLN A 1 211 ? -13.858 -2.117 8.870 1.00 94.38 211 GLN A O 1
ATOM 1724 N N . TYR A 1 212 ? -14.288 -1.450 6.770 1.00 94.38 212 TYR A N 1
ATOM 1725 C CA . TYR A 1 212 ? -13.177 -0.496 6.719 1.00 94.38 212 TYR A CA 1
ATOM 1726 C C . TYR A 1 212 ? -13.474 0.724 5.844 1.00 94.38 212 TYR A C 1
ATOM 1728 O O . TYR A 1 212 ? -14.345 0.706 4.971 1.00 94.38 212 TYR A O 1
ATOM 1736 N N . LYS A 1 213 ? -12.745 1.815 6.099 1.00 93.88 213 LYS A N 1
ATOM 1737 C CA . LYS A 1 213 ? -12.750 3.015 5.253 1.00 93.88 213 LYS A CA 1
ATOM 1738 C C . LYS A 1 213 ? -11.577 2.944 4.286 1.00 93.88 213 LYS A C 1
ATOM 1740 O O . LYS A 1 213 ? -10.470 2.618 4.703 1.00 93.88 213 LYS A O 1
ATOM 1745 N N . VAL A 1 214 ? -11.798 3.327 3.038 1.00 92.31 214 VAL A N 1
ATOM 1746 C CA . VAL A 1 214 ? -10.731 3.608 2.084 1.00 92.31 214 VAL A CA 1
ATOM 1747 C C . VAL A 1 214 ? -10.548 5.111 1.948 1.00 92.31 214 VAL A C 1
ATOM 1749 O O . VAL A 1 214 ? -11.510 5.853 1.734 1.00 92.31 214 VAL A O 1
ATOM 1752 N N . VAL A 1 215 ? -9.304 5.557 2.096 1.00 90.81 215 VAL A N 1
ATOM 1753 C CA . VAL A 1 215 ? -8.900 6.943 1.863 1.00 90.81 215 VAL A CA 1
ATOM 1754 C C . VAL A 1 215 ? -7.912 6.986 0.713 1.00 90.81 215 VAL A C 1
ATOM 1756 O O . VAL A 1 215 ? -6.931 6.249 0.717 1.00 90.81 215 VAL A O 1
ATOM 1759 N N . VAL A 1 216 ? -8.150 7.860 -0.258 1.00 90.31 216 VAL A N 1
ATOM 1760 C CA . VAL A 1 216 ? -7.291 8.008 -1.431 1.00 90.31 216 VAL A CA 1
ATOM 1761 C C . VAL A 1 216 ? -6.678 9.397 -1.434 1.00 90.31 216 VAL A C 1
ATOM 1763 O O . VAL A 1 216 ? -7.379 10.405 -1.364 1.00 90.31 216 VAL A O 1
ATOM 1766 N N . LYS A 1 217 ? -5.352 9.451 -1.485 1.00 88.81 217 LYS A N 1
ATOM 1767 C CA . LYS A 1 217 ? -4.564 10.676 -1.400 1.00 88.81 217 LYS A CA 1
ATOM 1768 C C . LYS A 1 217 ? -3.627 10.781 -2.594 1.00 88.81 217 LYS A C 1
ATOM 1770 O O . LYS A 1 217 ? -2.915 9.838 -2.912 1.00 88.81 217 LYS A O 1
ATOM 1775 N N . ALA A 1 218 ? -3.589 11.949 -3.222 1.00 89.44 218 ALA A N 1
ATOM 1776 C CA . ALA A 1 218 ? -2.611 12.250 -4.259 1.00 89.44 218 ALA A CA 1
ATOM 1777 C C . ALA A 1 218 ? -1.192 12.390 -3.676 1.00 89.44 218 ALA A C 1
ATOM 1779 O O . ALA A 1 218 ? -1.047 12.860 -2.540 1.00 89.44 218 ALA A O 1
ATOM 1780 N N . PHE A 1 219 ? -0.143 12.117 -4.463 1.00 89.88 219 PHE A N 1
ATOM 1781 C CA . PHE A 1 219 ? 1.248 12.323 -4.040 1.00 89.88 219 PHE A CA 1
ATOM 1782 C C . PHE A 1 219 ? 1.477 13.753 -3.571 1.00 89.88 219 PHE A C 1
ATOM 1784 O O . PHE A 1 219 ? 2.085 13.933 -2.525 1.00 89.88 219 PHE A O 1
ATOM 1791 N N . LYS A 1 220 ? 0.895 14.756 -4.240 1.00 87.75 220 LYS A N 1
ATOM 1792 C CA . LYS A 1 220 ? 0.965 16.168 -3.815 1.00 87.75 220 LYS A CA 1
ATOM 1793 C C . LYS A 1 220 ? 0.561 16.441 -2.362 1.00 87.75 220 LYS A C 1
ATOM 1795 O O . LYS A 1 220 ? 1.028 17.414 -1.785 1.00 87.75 220 LYS A O 1
ATOM 1800 N N . SER A 1 221 ? -0.320 15.618 -1.786 1.00 85.06 221 SER A N 1
ATOM 1801 C CA . SER A 1 221 ? -0.750 15.760 -0.386 1.00 85.06 221 SER A CA 1
ATOM 1802 C C . SER A 1 221 ? 0.259 15.188 0.611 1.00 85.06 221 SER A C 1
ATOM 1804 O O . SER A 1 221 ? 0.198 15.501 1.794 1.00 85.06 221 SER A O 1
ATOM 1806 N N . ILE A 1 222 ? 1.186 14.362 0.125 1.00 85.25 222 ILE A N 1
ATOM 1807 C CA . ILE A 1 222 ? 2.249 13.729 0.904 1.00 85.25 222 ILE A CA 1
ATOM 1808 C C . ILE A 1 222 ? 3.574 14.442 0.652 1.00 85.25 222 ILE A C 1
ATOM 1810 O O . ILE A 1 222 ? 4.252 14.841 1.589 1.00 85.25 222 ILE A O 1
ATOM 1814 N N . ASN A 1 223 ? 3.945 14.608 -0.615 1.00 84.38 223 ASN A N 1
ATOM 1815 C CA . ASN A 1 223 ? 5.204 15.171 -1.066 1.00 84.38 223 ASN A CA 1
ATOM 1816 C C . ASN A 1 223 ? 4.978 15.979 -2.359 1.00 84.38 223 ASN A C 1
ATOM 1818 O O . ASN A 1 223 ? 4.889 15.429 -3.458 1.00 84.38 223 ASN A O 1
ATOM 1822 N N . ILE A 1 224 ? 4.875 17.303 -2.217 1.00 85.06 224 ILE A N 1
ATOM 1823 C CA . ILE A 1 224 ? 4.650 18.219 -3.345 1.00 85.06 224 ILE A CA 1
ATOM 1824 C C . ILE A 1 224 ? 5.844 18.282 -4.306 1.00 85.06 224 ILE A C 1
ATOM 1826 O O . ILE A 1 224 ? 5.657 18.450 -5.508 1.00 85.06 224 ILE A O 1
ATOM 1830 N N . GLU A 1 225 ? 7.071 18.111 -3.807 1.00 83.94 225 GLU A N 1
ATOM 1831 C CA . GLU A 1 225 ? 8.271 18.094 -4.649 1.00 83.94 225 GLU A CA 1
ATOM 1832 C C . GLU A 1 225 ? 8.267 16.878 -5.577 1.00 83.94 225 GLU A C 1
ATOM 1834 O O . GLU A 1 225 ? 8.552 17.007 -6.768 1.00 83.94 225 GLU A O 1
ATOM 1839 N N . LEU A 1 226 ? 7.865 15.715 -5.057 1.00 84.12 226 LEU A N 1
ATOM 1840 C CA . LEU A 1 226 ? 7.692 14.496 -5.838 1.00 84.12 226 LEU A CA 1
ATOM 1841 C C . LEU A 1 226 ? 6.649 14.684 -6.942 1.00 84.12 226 LEU A C 1
ATOM 1843 O O . LEU A 1 226 ? 6.917 14.332 -8.086 1.00 84.12 226 LEU A O 1
ATOM 1847 N N . GLU A 1 227 ? 5.494 15.276 -6.628 1.00 83.81 227 GLU A N 1
ATOM 1848 C CA . GLU A 1 227 ? 4.467 15.588 -7.633 1.00 83.81 227 GLU A CA 1
ATOM 1849 C C . GLU A 1 227 ? 5.023 16.483 -8.748 1.00 83.81 227 GLU A C 1
ATOM 1851 O O . GLU A 1 227 ? 4.807 16.216 -9.931 1.00 83.81 227 GLU A O 1
ATOM 1856 N N . ASN A 1 228 ? 5.770 17.528 -8.382 1.00 82.06 228 ASN A N 1
ATOM 1857 C CA . ASN A 1 228 ? 6.365 18.447 -9.348 1.00 82.06 228 ASN A CA 1
ATOM 1858 C C . ASN A 1 228 ? 7.370 17.731 -10.258 1.00 82.06 228 ASN A C 1
ATOM 1860 O O . ASN A 1 228 ? 7.392 17.982 -11.460 1.00 82.06 228 ASN A O 1
ATOM 1864 N N . ILE A 1 229 ? 8.183 16.821 -9.715 1.00 81.62 229 ILE A N 1
ATOM 1865 C CA . ILE A 1 229 ? 9.106 16.002 -10.512 1.00 81.62 229 ILE A CA 1
ATOM 1866 C C . ILE A 1 229 ? 8.318 15.110 -11.474 1.00 81.62 229 ILE A C 1
ATOM 1868 O O . ILE A 1 229 ? 8.598 15.109 -12.669 1.00 81.62 229 ILE A O 1
ATOM 1872 N N . LEU A 1 230 ? 7.301 14.401 -10.979 1.00 82.06 230 LEU A N 1
ATOM 1873 C CA . LEU A 1 230 ? 6.474 13.498 -11.786 1.00 82.06 230 LEU A CA 1
ATOM 1874 C C . LEU A 1 230 ? 5.653 14.218 -12.859 1.00 82.06 230 LEU A C 1
ATOM 1876 O O . LEU A 1 230 ? 5.303 13.607 -13.861 1.00 82.06 230 LEU A O 1
ATOM 1880 N N . SER A 1 231 ? 5.313 15.488 -12.655 1.00 80.44 231 SER A N 1
ATOM 1881 C CA . SER A 1 231 ? 4.568 16.299 -13.628 1.00 80.44 231 SER A CA 1
ATOM 1882 C C . SER A 1 231 ? 5.435 16.791 -14.790 1.00 80.44 231 SER A C 1
ATOM 1884 O O . SER A 1 231 ? 4.898 17.193 -15.818 1.00 80.44 231 SER A O 1
ATOM 1886 N N . ASN A 1 232 ? 6.760 16.769 -14.627 1.00 71.44 232 ASN A N 1
ATOM 1887 C CA . ASN A 1 232 ? 7.734 17.182 -15.640 1.00 71.44 232 ASN A CA 1
ATOM 1888 C C . ASN A 1 232 ? 8.345 15.996 -16.415 1.00 71.44 232 ASN A C 1
ATOM 1890 O O . ASN A 1 232 ? 9.218 16.215 -17.256 1.00 71.44 232 ASN A O 1
ATOM 1894 N N . LEU A 1 233 ? 7.916 14.766 -16.106 1.00 66.38 233 LEU A N 1
ATOM 1895 C CA . LEU A 1 233 ? 8.290 13.513 -16.772 1.00 66.38 233 LEU A CA 1
ATOM 1896 C C . LEU A 1 233 ? 7.154 13.044 -17.684 1.00 66.38 233 LEU A C 1
ATOM 1898 O O . LEU A 1 233 ? 7.474 12.616 -18.812 1.00 66.38 233 LEU A O 1
#